Protein AF-A0A067BQF2-F1 (afdb_monomer_lite)

Organism: Saprolegnia parasitica (strain CBS 223.65) (NCBI:txid695850)

Structure (mmCIF, N/CA/C/O backbone):
data_AF-A0A067BQF2-F1
#
_entry.id   AF-A0A067BQF2-F1
#
loop_
_atom_site.group_PDB
_atom_site.id
_atom_site.type_symbol
_atom_site.label_atom_id
_atom_site.label_alt_id
_atom_site.label_comp_id
_atom_site.label_asym_id
_atom_site.label_entity_id
_atom_site.label_seq_id
_atom_site.pdbx_PDB_ins_code
_atom_site.Cartn_x
_atom_site.Cartn_y
_atom_site.Cartn_z
_atom_site.occupancy
_atom_site.B_iso_or_equiv
_atom_site.auth_seq_id
_atom_site.auth_comp_id
_atom_site.auth_asym_id
_atom_site.auth_atom_id
_atom_site.pdbx_PDB_model_num
ATOM 1 N N . MET A 1 1 ? 25.052 3.965 -26.533 1.00 82.62 1 MET A N 1
ATOM 2 C CA . MET A 1 1 ? 24.691 2.988 -27.593 1.00 82.62 1 MET A CA 1
ATOM 3 C C . MET A 1 1 ? 24.184 3.677 -28.851 1.00 82.62 1 MET A C 1
ATOM 5 O O . MET A 1 1 ? 24.678 3.344 -29.920 1.00 82.62 1 MET A O 1
ATOM 9 N N . GLU A 1 2 ? 23.243 4.622 -28.739 1.00 89.88 2 GLU A N 1
ATOM 10 C CA . GLU A 1 2 ? 22.727 5.383 -29.893 1.00 89.88 2 GLU A CA 1
ATOM 11 C C . GLU A 1 2 ? 23.715 6.410 -30.442 1.00 89.88 2 GLU A C 1
ATOM 13 O O . GLU A 1 2 ? 23.868 6.486 -31.653 1.00 89.88 2 GLU A O 1
ATOM 18 N N . CYS A 1 3 ? 24.447 7.111 -29.570 1.00 92.62 3 CYS A N 1
ATOM 19 C CA . CYS A 1 3 ? 25.548 8.002 -29.956 1.00 92.62 3 CYS A CA 1
ATOM 20 C C . CYS A 1 3 ? 26.524 7.319 -30.926 1.00 92.62 3 CYS A C 1
ATOM 22 O O . CYS A 1 3 ? 26.730 7.798 -32.028 1.00 92.62 3 CYS A O 1
ATOM 24 N N . ILE A 1 4 ? 26.978 6.110 -30.585 1.00 92.69 4 ILE A N 1
ATOM 25 C CA . ILE A 1 4 ? 27.880 5.308 -31.424 1.00 92.69 4 ILE A CA 1
ATOM 26 C C . ILE A 1 4 ? 27.271 5.021 -32.812 1.00 92.69 4 ILE A C 1
ATOM 28 O O . ILE A 1 4 ? 27.978 5.027 -33.813 1.00 92.69 4 ILE A O 1
ATOM 32 N N . TYR A 1 5 ? 25.959 4.770 -32.900 1.00 94.12 5 TYR A N 1
ATOM 33 C CA . TYR A 1 5 ? 25.279 4.556 -34.185 1.00 94.12 5 TYR A CA 1
ATOM 34 C C . TYR A 1 5 ? 25.211 5.838 -35.028 1.00 94.12 5 TYR A C 1
ATOM 36 O O . TYR A 1 5 ? 25.399 5.764 -36.241 1.00 94.12 5 TYR A O 1
ATOM 44 N N . ILE A 1 6 ? 24.958 6.987 -34.398 1.00 94.81 6 ILE A N 1
ATOM 45 C CA . ILE A 1 6 ? 24.931 8.303 -35.053 1.00 94.81 6 ILE A CA 1
ATOM 46 C C . ILE A 1 6 ? 26.331 8.645 -35.575 1.00 94.81 6 ILE A C 1
ATOM 48 O O . ILE A 1 6 ? 26.475 8.935 -36.760 1.00 94.81 6 ILE A O 1
ATOM 52 N N . ASP A 1 7 ? 27.362 8.466 -34.751 1.00 94.50 7 ASP A N 1
ATOM 53 C CA . ASP A 1 7 ? 28.757 8.706 -35.129 1.00 94.50 7 ASP A CA 1
ATOM 54 C C . ASP A 1 7 ? 29.175 7.841 -36.332 1.00 94.50 7 ASP A C 1
ATOM 56 O O . ASP A 1 7 ? 29.784 8.334 -37.281 1.00 94.50 7 ASP A O 1
ATOM 60 N N . MET A 1 8 ? 28.796 6.555 -36.352 1.00 92.50 8 MET A N 1
ATOM 61 C CA . MET A 1 8 ? 29.070 5.668 -37.494 1.00 92.50 8 MET A CA 1
ATOM 62 C C . MET A 1 8 ? 28.333 6.097 -38.774 1.00 92.50 8 MET A C 1
ATOM 64 O O . MET A 1 8 ? 28.876 5.957 -39.871 1.00 92.50 8 MET A O 1
ATOM 68 N N . GLN A 1 9 ? 27.113 6.630 -38.663 1.00 91.69 9 GLN A N 1
ATOM 69 C CA . GLN A 1 9 ? 26.380 7.173 -39.814 1.00 91.69 9 GLN A CA 1
ATOM 70 C C . GLN A 1 9 ? 27.042 8.443 -40.355 1.00 91.69 9 GLN A C 1
ATOM 72 O O . GLN A 1 9 ? 27.197 8.588 -41.567 1.00 91.69 9 GLN A O 1
ATOM 77 N N . GLU A 1 10 ? 27.488 9.337 -39.476 1.00 93.62 10 GLU A N 1
ATOM 78 C CA . GLU A 1 10 ? 28.218 10.540 -39.876 1.00 93.62 10 GLU A CA 1
ATOM 79 C C . GLU A 1 10 ? 29.555 10.210 -40.543 1.00 93.62 10 GLU A C 1
ATOM 81 O O . GLU A 1 10 ? 29.925 10.838 -41.536 1.00 93.62 10 GLU A O 1
ATOM 86 N N . GLN A 1 11 ? 30.270 9.203 -40.036 1.00 89.94 11 GLN A N 1
ATOM 87 C CA . GLN A 1 11 ? 31.503 8.713 -40.651 1.00 89.94 11 GLN A CA 1
ATOM 88 C C . GLN A 1 11 ? 31.245 8.133 -42.041 1.00 89.94 11 GLN A C 1
ATOM 90 O O . GLN A 1 11 ? 31.981 8.459 -42.969 1.00 89.94 11 GLN A O 1
ATOM 95 N N . ARG A 1 12 ? 30.174 7.345 -42.216 1.00 89.06 12 ARG A N 1
ATOM 96 C CA . ARG A 1 12 ? 29.769 6.812 -43.527 1.00 89.06 12 ARG A CA 1
ATOM 97 C C . ARG A 1 12 ? 29.536 7.926 -44.551 1.00 89.06 12 ARG A C 1
ATOM 99 O O . ARG A 1 12 ? 29.966 7.787 -45.691 1.00 89.06 12 ARG A O 1
ATOM 106 N N . LEU A 1 13 ? 28.904 9.031 -44.148 1.00 89.50 13 LEU A N 1
ATOM 107 C CA . LEU A 1 13 ? 28.649 10.186 -45.023 1.00 89.50 13 LEU A CA 1
ATOM 108 C C . LEU A 1 13 ? 29.926 10.947 -45.418 1.00 89.50 13 LEU A C 1
ATOM 110 O O . LEU A 1 13 ? 29.952 11.586 -46.465 1.00 89.50 13 LEU A O 1
ATOM 114 N N . LYS A 1 14 ? 30.980 10.877 -44.599 1.00 90.38 14 LYS A N 1
ATOM 115 C CA . LYS A 1 14 ? 32.262 11.574 -44.808 1.00 90.38 14 LYS A CA 1
ATOM 116 C C . LYS A 1 14 ? 33.330 10.699 -45.485 1.00 90.38 14 LYS A C 1
ATOM 118 O O . LYS A 1 14 ? 34.495 11.091 -45.531 1.00 90.38 14 LYS A O 1
ATOM 123 N N . MET A 1 15 ? 32.978 9.509 -45.979 1.00 87.06 15 MET A N 1
ATOM 124 C CA . MET A 1 15 ? 33.953 8.588 -46.575 1.00 87.06 15 MET A CA 1
ATOM 125 C C . MET A 1 15 ? 34.519 9.099 -47.908 1.00 87.06 15 MET A C 1
ATOM 127 O O . MET A 1 15 ? 33.800 9.600 -48.768 1.00 87.06 15 MET A O 1
ATOM 131 N N . SER A 1 16 ? 35.832 8.926 -48.080 1.00 85.88 16 SER A N 1
ATOM 132 C CA . SER A 1 16 ? 36.562 9.272 -49.306 1.00 85.88 16 SER A CA 1
ATOM 133 C C . SER A 1 16 ? 36.327 8.234 -50.417 1.00 85.88 16 SER A C 1
ATOM 135 O O . SER A 1 16 ? 36.233 7.044 -50.104 1.00 85.88 16 SER A O 1
ATOM 137 N N . PRO A 1 17 ? 36.325 8.621 -51.711 1.00 83.06 17 PRO A N 1
ATOM 138 C CA . PRO A 1 17 ? 36.155 7.697 -52.839 1.00 83.06 17 PRO A CA 1
ATOM 139 C C . PRO A 1 17 ? 37.098 6.483 -52.830 1.00 83.06 17 PRO A C 1
ATOM 141 O O . PRO A 1 17 ? 36.694 5.391 -53.216 1.00 83.06 17 PRO A O 1
ATOM 144 N N . ARG A 1 18 ? 38.329 6.638 -52.324 1.00 84.06 18 ARG A N 1
ATOM 145 C CA . ARG A 1 18 ? 39.298 5.533 -52.199 1.00 84.06 18 ARG A CA 1
ATOM 146 C C . ARG A 1 18 ? 38.886 4.490 -51.152 1.00 84.06 18 ARG A C 1
ATOM 148 O O . ARG A 1 18 ? 39.077 3.298 -51.345 1.00 84.06 18 ARG A O 1
ATOM 155 N N . ALA A 1 19 ? 38.260 4.923 -50.059 1.00 83.06 19 ALA A N 1
ATOM 156 C CA . ALA A 1 19 ? 37.727 4.001 -49.056 1.00 83.06 19 ALA A CA 1
ATOM 157 C C . ALA A 1 19 ? 36.535 3.195 -49.607 1.00 83.06 19 ALA A C 1
ATOM 159 O O . ALA A 1 19 ? 36.300 2.061 -49.195 1.00 83.06 19 ALA A O 1
ATOM 160 N N . ILE A 1 20 ? 35.798 3.767 -50.566 1.00 81.00 20 ILE A N 1
ATOM 161 C CA . ILE A 1 20 ? 34.697 3.083 -51.251 1.00 81.00 20 ILE A CA 1
ATOM 162 C C . ILE A 1 20 ? 35.242 1.966 -52.147 1.00 81.00 20 ILE A C 1
ATOM 164 O O . ILE A 1 20 ? 34.729 0.850 -52.092 1.00 81.00 20 ILE A O 1
ATOM 168 N N . THR A 1 21 ? 36.297 2.237 -52.924 1.00 78.81 21 THR A N 1
ATOM 169 C CA . THR A 1 21 ? 36.928 1.227 -53.793 1.00 78.81 21 THR A CA 1
ATOM 170 C C . THR A 1 21 ? 37.566 0.086 -53.005 1.00 78.81 21 THR A C 1
ATOM 172 O O . THR A 1 21 ? 37.509 -1.057 -53.445 1.00 78.81 21 THR A O 1
ATOM 175 N N . ASP A 1 22 ? 38.093 0.377 -51.814 1.00 84.56 22 ASP A N 1
ATOM 176 C CA . ASP A 1 22 ? 38.736 -0.609 -50.937 1.00 84.56 22 ASP A CA 1
ATOM 177 C C . ASP A 1 22 ? 37.722 -1.451 -50.124 1.00 84.56 22 ASP A C 1
ATOM 179 O O . ASP A 1 22 ? 38.112 -2.241 -49.269 1.00 84.56 22 ASP A O 1
ATOM 183 N N . GLY A 1 23 ? 36.410 -1.290 -50.351 1.00 86.81 23 GLY A N 1
ATOM 184 C CA . GLY A 1 23 ? 35.359 -2.121 -49.742 1.00 86.81 23 GLY A CA 1
ATOM 185 C C . GLY A 1 23 ? 34.946 -1.740 -48.312 1.00 86.81 23 GLY A C 1
ATOM 186 O O . GLY A 1 23 ? 34.027 -2.347 -47.756 1.00 86.81 23 GLY A O 1
ATOM 187 N N . TRP A 1 24 ? 35.534 -0.691 -47.726 1.00 86.62 24 TRP A N 1
ATOM 188 C CA . TRP A 1 24 ? 35.245 -0.242 -46.352 1.00 86.62 24 TRP A CA 1
ATOM 189 C C . TRP A 1 24 ? 33.789 0.171 -46.136 1.00 86.62 24 TRP A C 1
ATOM 191 O O . TRP A 1 24 ? 33.265 0.081 -45.024 1.00 86.62 24 TRP A O 1
ATOM 201 N N . LEU A 1 25 ? 33.118 0.612 -47.199 1.00 86.88 25 LEU A N 1
ATOM 202 C CA . LEU A 1 25 ? 31.715 1.008 -47.145 1.00 86.88 25 LEU A CA 1
ATOM 203 C C . LEU A 1 25 ? 30.815 -0.185 -46.784 1.00 86.88 25 LEU A C 1
ATOM 205 O O . LEU A 1 25 ? 29.935 -0.045 -45.935 1.00 86.88 25 LEU A O 1
ATOM 209 N N . TYR A 1 26 ? 31.092 -1.370 -47.335 1.00 88.50 26 TYR A N 1
ATOM 210 C CA . TYR A 1 26 ? 30.340 -2.590 -47.030 1.00 88.50 26 TYR A CA 1
ATOM 211 C C . TYR A 1 26 ? 30.522 -3.019 -45.567 1.00 88.50 26 TYR A C 1
ATOM 213 O O . TYR A 1 26 ? 29.555 -3.346 -44.874 1.00 88.50 26 TYR A O 1
ATOM 221 N N . GLU A 1 27 ? 31.752 -2.946 -45.052 1.00 90.12 27 GLU A N 1
ATOM 222 C CA . GLU A 1 27 ? 32.025 -3.237 -43.643 1.00 90.12 27 GLU A CA 1
ATOM 223 C C . GLU A 1 27 ? 31.356 -2.237 -42.694 1.00 90.12 27 GLU A C 1
ATOM 225 O O . GLU A 1 27 ? 30.824 -2.627 -41.649 1.00 90.12 27 GLU A O 1
ATOM 230 N N . MET A 1 28 ? 31.369 -0.947 -43.042 1.00 90.25 28 MET A N 1
ATOM 231 C CA . MET A 1 28 ? 30.703 0.089 -42.253 1.00 90.25 28 MET A CA 1
ATOM 232 C C . MET A 1 28 ? 29.192 -0.110 -42.229 1.00 90.25 28 MET A C 1
ATOM 234 O O . MET A 1 28 ? 28.582 -0.035 -41.163 1.00 90.25 28 MET A O 1
ATOM 238 N N . GLU A 1 29 ? 28.579 -0.444 -43.362 1.00 90.88 29 GLU A N 1
ATOM 239 C CA . GLU A 1 29 ? 27.152 -0.764 -43.422 1.00 90.88 29 GLU A CA 1
ATOM 240 C C . GLU A 1 29 ? 26.797 -1.998 -42.586 1.00 90.88 29 GLU A C 1
ATOM 242 O O . GLU A 1 29 ? 25.801 -1.980 -41.853 1.00 90.88 29 GLU A O 1
ATOM 247 N N . ALA A 1 30 ? 27.635 -3.038 -42.607 1.00 94.06 30 ALA A N 1
ATOM 248 C CA . ALA A 1 30 ? 27.462 -4.212 -41.757 1.00 94.06 30 ALA A CA 1
ATOM 249 C C . ALA A 1 30 ? 27.541 -3.856 -40.259 1.00 94.06 30 ALA A C 1
ATOM 251 O O . ALA A 1 30 ? 26.684 -4.280 -39.475 1.00 94.06 30 ALA A O 1
ATOM 252 N N . LYS A 1 31 ? 28.510 -3.020 -39.855 1.00 94.19 31 LYS A N 1
ATOM 253 C CA . LYS A 1 31 ? 28.672 -2.544 -38.466 1.00 94.19 31 LYS A CA 1
ATOM 254 C C . LYS A 1 31 ? 27.493 -1.682 -38.013 1.00 94.19 31 LYS A C 1
ATOM 256 O O . LYS A 1 31 ? 26.951 -1.903 -36.929 1.00 94.19 31 LYS A O 1
ATOM 261 N N . ILE A 1 32 ? 27.036 -0.763 -38.860 1.00 94.56 32 ILE A N 1
ATOM 262 C CA . ILE A 1 32 ? 25.854 0.075 -38.622 1.00 94.56 32 ILE A CA 1
ATOM 263 C C . ILE A 1 32 ? 24.605 -0.795 -38.439 1.00 94.56 32 ILE A C 1
ATOM 265 O O . ILE A 1 32 ? 23.841 -0.591 -37.490 1.00 94.56 32 ILE A O 1
ATOM 269 N N . LYS A 1 33 ? 24.399 -1.791 -39.310 1.00 95.88 33 LYS A N 1
ATOM 270 C CA . LYS A 1 33 ? 23.263 -2.721 -39.233 1.00 95.88 33 LYS A CA 1
ATOM 271 C C . LYS A 1 33 ? 23.302 -3.550 -37.948 1.00 95.88 33 LYS A C 1
ATOM 273 O O . LYS A 1 33 ? 22.282 -3.662 -37.267 1.00 95.88 33 LYS A O 1
ATOM 278 N N . ALA A 1 34 ? 24.472 -4.067 -37.575 1.00 96.06 34 ALA A N 1
ATOM 279 C CA . ALA A 1 34 ? 24.662 -4.812 -36.334 1.00 96.06 34 ALA A CA 1
ATOM 280 C C . ALA A 1 34 ? 24.411 -3.940 -35.092 1.00 96.06 34 ALA A C 1
ATOM 282 O O . ALA A 1 34 ? 23.723 -4.364 -34.162 1.00 96.06 34 ALA A O 1
ATOM 283 N N . GLN A 1 35 ? 24.910 -2.701 -35.080 1.00 95.94 35 GLN A N 1
ATOM 284 C CA . GLN A 1 35 ? 24.681 -1.774 -33.972 1.00 95.94 35 GLN A CA 1
ATOM 285 C C . GLN A 1 35 ? 23.203 -1.401 -33.845 1.00 95.94 35 GLN A C 1
ATOM 287 O O . GLN A 1 35 ? 22.668 -1.369 -32.735 1.00 95.94 35 GLN A O 1
ATOM 292 N N . ARG A 1 36 ? 22.516 -1.177 -34.970 1.00 95.94 36 ARG A N 1
ATOM 293 C CA . ARG A 1 36 ? 21.073 -0.922 -34.978 1.00 95.94 36 ARG A CA 1
ATOM 294 C C . ARG A 1 36 ? 20.294 -2.097 -34.396 1.00 95.94 36 ARG A C 1
ATOM 296 O O . ARG A 1 36 ? 19.420 -1.873 -33.566 1.00 95.94 36 ARG A O 1
ATOM 303 N N . ALA A 1 37 ? 20.646 -3.331 -34.759 1.00 96.75 37 ALA A N 1
ATOM 304 C CA . ALA A 1 37 ? 20.024 -4.527 -34.194 1.00 96.75 37 ALA A CA 1
ATOM 305 C C . ALA A 1 37 ? 20.209 -4.606 -32.668 1.00 96.75 37 ALA A C 1
ATOM 307 O O . ALA A 1 37 ? 19.244 -4.872 -31.955 1.00 96.75 37 ALA A O 1
ATOM 308 N N . LYS A 1 38 ? 21.407 -4.290 -32.151 1.00 96.75 38 LYS A N 1
ATOM 309 C CA . LYS A 1 38 ? 21.669 -4.233 -30.700 1.00 96.75 38 LYS A CA 1
ATOM 310 C C . LYS A 1 38 ? 20.825 -3.172 -29.994 1.00 96.75 38 LYS A C 1
ATOM 312 O O . LYS A 1 38 ? 20.268 -3.446 -28.936 1.00 96.75 38 LYS A O 1
ATOM 317 N N . ILE A 1 39 ? 20.708 -1.975 -30.575 1.00 96.56 39 ILE A N 1
ATOM 318 C CA . ILE A 1 39 ? 19.865 -0.900 -30.026 1.00 96.56 39 ILE A CA 1
ATOM 319 C C . ILE A 1 39 ? 18.402 -1.342 -29.998 1.00 96.56 39 ILE A C 1
ATOM 321 O O . ILE A 1 39 ? 17.738 -1.191 -28.976 1.00 96.56 39 ILE A O 1
ATOM 325 N N . THR A 1 40 ? 17.900 -1.903 -31.099 1.00 96.38 40 THR A N 1
ATOM 326 C CA . THR A 1 40 ? 16.522 -2.393 -31.176 1.00 96.38 40 THR A CA 1
ATOM 327 C C . THR A 1 40 ? 16.271 -3.494 -30.151 1.00 96.38 40 THR A C 1
ATOM 329 O O . THR A 1 40 ? 15.284 -3.408 -29.429 1.00 96.38 40 THR A O 1
ATOM 332 N N . ALA A 1 41 ? 17.170 -4.471 -30.020 1.00 96.31 41 ALA A N 1
ATOM 333 C CA . ALA A 1 41 ? 17.047 -5.532 -29.024 1.00 96.31 41 ALA A CA 1
ATOM 334 C C . ALA A 1 41 ? 16.996 -4.970 -27.595 1.00 96.31 41 ALA A C 1
ATOM 336 O O . ALA A 1 41 ? 16.082 -5.29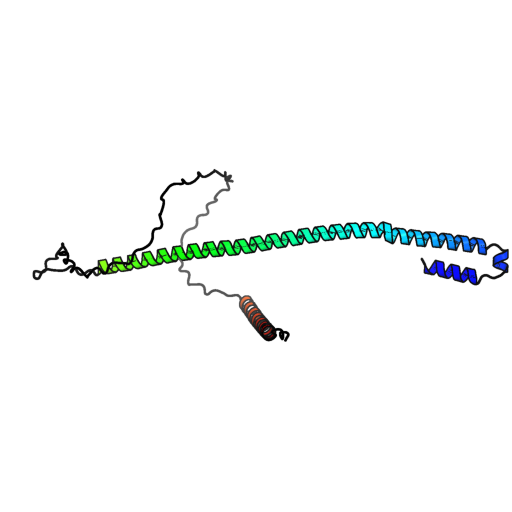8 -26.848 1.00 96.31 41 ALA A O 1
ATOM 337 N N . ALA A 1 42 ? 17.905 -4.055 -27.243 1.00 96.06 42 ALA A N 1
ATOM 338 C CA . ALA A 1 42 ? 17.924 -3.425 -25.922 1.00 96.06 42 ALA A CA 1
ATOM 339 C C . ALA A 1 42 ? 16.654 -2.604 -25.638 1.00 96.06 42 ALA A C 1
ATOM 341 O O . ALA A 1 42 ? 16.129 -2.629 -24.528 1.00 96.06 42 ALA A O 1
ATOM 342 N N . LYS A 1 43 ? 16.122 -1.893 -26.641 1.00 95.62 43 LYS A N 1
ATOM 343 C CA . LYS A 1 43 ? 14.856 -1.156 -26.507 1.00 95.62 43 LYS A CA 1
ATOM 344 C C . LYS A 1 43 ? 13.670 -2.089 -26.303 1.00 95.62 43 LYS A C 1
ATOM 346 O O . LYS A 1 43 ? 12.831 -1.823 -25.447 1.00 95.62 43 LYS A O 1
ATOM 351 N N . LEU A 1 44 ? 13.593 -3.160 -27.091 1.00 95.31 44 LEU A N 1
ATOM 352 C CA . LEU A 1 44 ? 12.532 -4.153 -26.963 1.00 95.31 44 LEU A CA 1
ATOM 353 C C . LEU A 1 44 ? 12.595 -4.841 -25.598 1.00 95.31 44 LEU A C 1
ATOM 355 O O . LEU A 1 44 ? 11.558 -4.997 -24.965 1.00 95.31 44 LEU A O 1
ATOM 359 N N . ASP A 1 45 ? 13.786 -5.169 -25.108 1.00 95.12 45 ASP A N 1
ATOM 360 C CA . ASP A 1 45 ? 13.969 -5.754 -23.779 1.00 95.12 45 ASP A CA 1
ATOM 361 C C . ASP A 1 45 ? 13.583 -4.779 -22.652 1.00 95.12 45 ASP A C 1
ATOM 363 O O . ASP A 1 45 ? 12.855 -5.136 -21.727 1.00 95.12 45 ASP A O 1
ATOM 367 N N .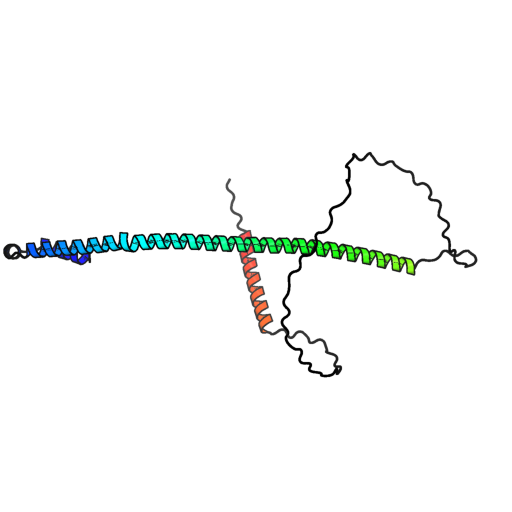 ALA A 1 46 ? 13.946 -3.500 -22.767 1.00 94.44 46 ALA A N 1
ATOM 368 C CA . ALA A 1 46 ? 13.531 -2.485 -21.801 1.00 94.44 46 ALA A CA 1
ATOM 369 C C . ALA A 1 46 ? 11.999 -2.316 -21.746 1.00 94.44 46 ALA A C 1
ATOM 371 O O . ALA A 1 46 ? 11.414 -2.255 -20.662 1.00 94.44 46 ALA A O 1
ATOM 372 N N . VAL A 1 47 ? 11.335 -2.257 -22.906 1.00 93.56 47 VAL A N 1
ATOM 373 C CA . VAL A 1 47 ? 9.883 -2.030 -22.991 1.00 93.56 47 VAL A CA 1
ATOM 374 C C . VAL A 1 47 ? 9.087 -3.288 -22.644 1.00 93.56 47 VAL A C 1
ATOM 376 O O . VAL A 1 47 ? 8.133 -3.214 -21.871 1.00 93.56 47 VAL A O 1
ATOM 379 N N . PHE A 1 48 ? 9.459 -4.439 -23.201 1.00 93.25 48 PHE A N 1
ATOM 380 C CA . PHE A 1 48 ? 8.682 -5.674 -23.090 1.00 93.25 48 PHE A CA 1
ATOM 381 C C . PHE A 1 48 ? 9.221 -6.639 -22.037 1.00 93.25 48 PHE A C 1
ATOM 383 O O . PHE A 1 48 ? 8.421 -7.266 -21.351 1.00 93.25 48 PHE A O 1
ATOM 390 N N . GLY A 1 49 ? 10.537 -6.735 -21.859 1.00 91.62 49 GLY A N 1
ATOM 391 C CA . GLY A 1 49 ? 11.137 -7.544 -20.798 1.00 91.62 49 GLY A CA 1
ATOM 392 C C . GLY A 1 49 ? 10.907 -6.894 -19.437 1.00 91.62 49 GLY A C 1
ATOM 393 O O . GLY A 1 49 ? 10.080 -7.339 -18.637 1.00 91.62 49 GLY A O 1
ATOM 394 N N . HIS A 1 50 ? 11.592 -5.780 -19.185 1.00 94.62 50 HIS A N 1
ATOM 395 C CA . HIS A 1 50 ? 11.495 -5.075 -17.907 1.00 94.62 50 HIS A CA 1
ATOM 396 C C . HIS A 1 50 ? 10.148 -4.373 -17.712 1.00 94.62 50 HIS A C 1
ATOM 398 O O . HIS A 1 50 ? 9.585 -4.431 -16.617 1.00 94.62 50 HIS A O 1
ATOM 404 N N . GLY A 1 51 ? 9.595 -3.744 -18.752 1.00 95.06 51 GLY A N 1
ATOM 405 C CA . GLY A 1 51 ? 8.339 -2.999 -18.640 1.00 95.06 51 GLY A CA 1
ATOM 406 C C . GLY A 1 51 ? 7.128 -3.869 -18.286 1.00 95.06 51 GLY A C 1
ATOM 407 O O . GLY A 1 51 ? 6.286 -3.442 -17.490 1.00 95.06 51 GLY A O 1
ATOM 408 N N . LEU A 1 52 ? 7.047 -5.104 -18.794 1.00 93.81 52 LEU A N 1
ATOM 409 C CA . LEU A 1 52 ? 5.962 -6.027 -18.440 1.00 93.81 52 LEU A CA 1
ATOM 410 C C . LEU A 1 52 ? 6.056 -6.459 -16.971 1.00 93.81 52 LEU A C 1
ATOM 412 O O . LEU A 1 52 ? 5.066 -6.385 -16.241 1.00 93.81 52 LEU A O 1
ATOM 416 N N . GLN A 1 53 ? 7.255 -6.841 -16.523 1.00 94.44 53 GLN A N 1
ATOM 417 C CA . GLN A 1 53 ? 7.514 -7.214 -15.129 1.00 94.44 53 GLN A CA 1
ATOM 418 C C . GLN A 1 53 ? 7.238 -6.047 -14.178 1.00 94.44 53 GLN A C 1
ATOM 420 O O . GLN A 1 53 ? 6.604 -6.215 -13.136 1.00 94.44 53 GLN A O 1
ATOM 425 N N . PHE A 1 54 ? 7.650 -4.838 -14.560 1.00 96.62 54 PHE A N 1
ATOM 426 C CA . PHE A 1 54 ? 7.356 -3.626 -13.808 1.00 96.62 54 PHE A CA 1
ATOM 427 C C . PHE A 1 54 ? 5.847 -3.414 -13.656 1.00 96.62 54 PHE A C 1
ATOM 429 O O . PHE A 1 54 ? 5.371 -3.233 -12.537 1.00 96.62 54 PHE A O 1
ATOM 436 N N . ARG A 1 55 ? 5.071 -3.506 -14.744 1.00 96.31 55 ARG A N 1
ATOM 437 C CA . ARG A 1 55 ? 3.605 -3.363 -14.690 1.00 96.31 55 ARG A CA 1
ATOM 438 C C . ARG A 1 55 ? 2.948 -4.422 -13.805 1.00 96.31 55 ARG A C 1
ATOM 440 O O . ARG A 1 55 ? 2.082 -4.076 -13.003 1.00 96.31 55 ARG A O 1
ATOM 447 N N . ALA A 1 56 ? 3.377 -5.679 -13.903 1.00 95.62 56 ALA A N 1
ATOM 448 C CA . ALA A 1 56 ? 2.875 -6.758 -13.052 1.00 95.62 56 ALA A CA 1
ATOM 449 C C . ALA A 1 56 ? 3.154 -6.483 -11.562 1.00 95.62 56 ALA A C 1
ATOM 451 O O . ALA A 1 56 ? 2.261 -6.596 -10.719 1.00 95.62 56 ALA A O 1
ATOM 452 N N . ASN A 1 57 ? 4.369 -6.036 -11.240 1.00 97.31 57 ASN A N 1
ATOM 453 C CA . ASN A 1 57 ? 4.750 -5.674 -9.877 1.00 97.31 57 ASN A CA 1
ATOM 454 C C . ASN A 1 57 ? 3.986 -4.448 -9.361 1.00 97.31 57 ASN A C 1
ATOM 456 O O . ASN A 1 57 ? 3.569 -4.438 -8.204 1.00 97.31 57 ASN A O 1
ATOM 460 N N . VAL A 1 58 ? 3.742 -3.442 -10.206 1.00 98.06 58 VAL A N 1
ATOM 461 C CA . VAL A 1 58 ? 2.915 -2.278 -9.855 1.00 98.06 58 VAL A CA 1
ATOM 462 C C . VAL A 1 58 ? 1.485 -2.707 -9.535 1.00 98.06 58 VAL A C 1
ATOM 464 O O . VAL A 1 58 ? 0.946 -2.280 -8.516 1.00 98.06 58 VAL A O 1
ATOM 467 N N . ALA A 1 59 ? 0.888 -3.586 -10.342 1.00 97.50 59 ALA A N 1
ATOM 468 C CA . ALA A 1 59 ? -0.450 -4.112 -10.078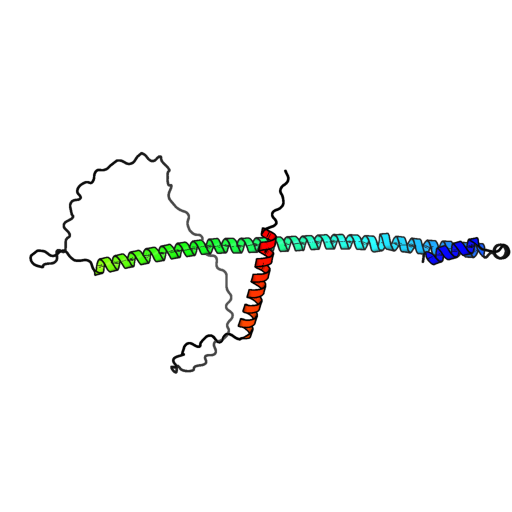 1.00 97.50 59 ALA A CA 1
ATOM 469 C C . ALA A 1 59 ? -0.501 -4.871 -8.740 1.00 97.50 59 ALA A C 1
ATOM 471 O O . ALA A 1 59 ? -1.380 -4.619 -7.916 1.00 97.50 59 ALA A O 1
ATOM 472 N N . LYS A 1 60 ? 0.491 -5.730 -8.470 1.00 98.19 60 LYS A N 1
ATOM 473 C CA . LYS A 1 60 ? 0.618 -6.440 -7.186 1.00 98.19 60 LYS A CA 1
ATOM 474 C C . LYS A 1 60 ? 0.793 -5.483 -6.0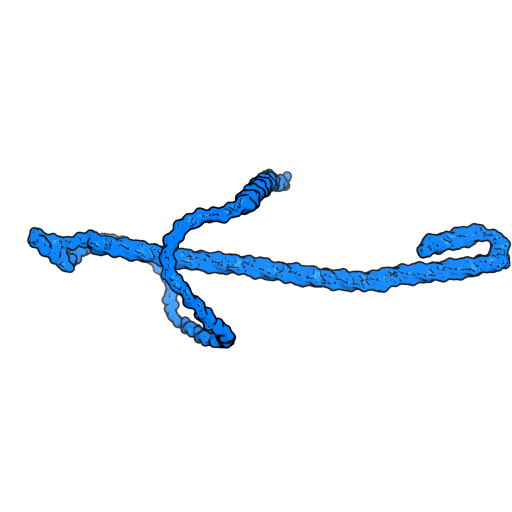03 1.00 98.19 60 LYS A C 1
ATOM 476 O O . LYS A 1 60 ? 0.227 -5.682 -4.936 1.00 98.19 60 LYS A O 1
ATOM 481 N N . LEU A 1 61 ? 1.569 -4.421 -6.172 1.00 98.38 61 LEU A N 1
ATOM 482 C CA . LEU A 1 61 ? 1.756 -3.417 -5.132 1.00 98.38 61 LEU A CA 1
ATOM 483 C C . LEU A 1 61 ? 0.463 -2.629 -4.870 1.00 98.38 61 LEU A C 1
ATOM 485 O O . LEU A 1 61 ? 0.160 -2.322 -3.719 1.00 98.38 61 LEU A O 1
ATOM 489 N N . GLN A 1 62 ? -0.326 -2.335 -5.905 1.00 98.31 62 GLN A N 1
ATOM 490 C CA . GLN A 1 62 ? -1.635 -1.699 -5.747 1.00 98.31 62 GLN A CA 1
ATOM 491 C C . GLN A 1 62 ? -2.619 -2.588 -4.982 1.00 98.31 62 GLN A C 1
ATOM 493 O O . GLN A 1 62 ? -3.315 -2.086 -4.101 1.00 98.31 62 GLN A O 1
ATOM 498 N N . THR A 1 63 ? -2.663 -3.894 -5.262 1.00 98.44 63 THR A N 1
ATOM 499 C CA . THR A 1 63 ? -3.545 -4.813 -4.524 1.00 98.44 63 THR A CA 1
ATOM 500 C C . THR A 1 63 ? -3.147 -4.917 -3.055 1.00 98.44 63 THR A C 1
ATOM 502 O O . THR A 1 63 ? -4.010 -4.811 -2.189 1.00 98.44 63 THR A O 1
ATOM 505 N N . LEU A 1 64 ? -1.849 -5.021 -2.757 1.00 98.38 64 LEU A N 1
ATOM 506 C CA . LEU A 1 64 ? -1.351 -5.040 -1.378 1.00 98.38 64 LEU A CA 1
ATOM 507 C C . LEU A 1 64 ? -1.654 -3.737 -0.627 1.00 98.38 64 LEU A C 1
ATOM 509 O O . LEU A 1 64 ? -2.026 -3.775 0.544 1.00 98.38 64 LEU A O 1
ATOM 513 N N . ARG A 1 65 ? -1.531 -2.579 -1.289 1.00 98.38 65 ARG A N 1
ATOM 514 C CA . ARG A 1 65 ? -1.904 -1.287 -0.690 1.00 98.38 65 ARG A CA 1
ATOM 515 C C . ARG A 1 65 ? -3.385 -1.245 -0.329 1.00 98.38 65 ARG A C 1
ATOM 517 O O . ARG A 1 65 ? -3.697 -0.894 0.800 1.00 98.38 65 ARG A O 1
ATOM 524 N N . ARG A 1 66 ? -4.264 -1.680 -1.236 1.00 98.31 66 ARG A N 1
ATOM 525 C CA . ARG A 1 66 ? -5.708 -1.770 -0.962 1.00 98.31 66 ARG A CA 1
ATOM 526 C C . ARG A 1 66 ? -5.997 -2.682 0.228 1.00 98.31 66 ARG A C 1
ATOM 528 O O . ARG A 1 66 ? -6.660 -2.258 1.158 1.00 98.31 66 ARG A O 1
ATOM 535 N N . GLN A 1 67 ? -5.404 -3.877 0.264 1.00 98.44 67 GLN A N 1
ATOM 536 C CA . GLN A 1 67 ? -5.580 -4.811 1.384 1.00 98.44 67 GLN A CA 1
ATOM 537 C C . GLN A 1 67 ? -5.144 -4.220 2.729 1.00 98.44 67 GLN A C 1
ATOM 539 O O . GLN A 1 67 ? -5.808 -4.429 3.745 1.00 98.44 67 GLN A O 1
ATOM 544 N N . ARG A 1 68 ? -4.026 -3.487 2.743 1.00 98.50 68 ARG A N 1
ATOM 545 C CA . ARG A 1 68 ? -3.563 -2.769 3.931 1.00 98.50 68 ARG A CA 1
ATOM 546 C C . ARG A 1 68 ? -4.571 -1.698 4.344 1.00 98.50 68 ARG A C 1
ATOM 548 O O . ARG A 1 68 ? -4.901 -1.620 5.522 1.00 98.50 68 ARG A O 1
ATOM 555 N N . ASP A 1 69 ? -5.038 -0.890 3.401 1.00 98.31 69 ASP A N 1
ATOM 556 C CA . ASP A 1 69 ? -5.958 0.214 3.682 1.00 98.31 69 ASP A CA 1
ATOM 557 C C . ASP A 1 69 ? -7.310 -0.315 4.194 1.00 98.31 69 ASP A C 1
ATOM 559 O O . ASP A 1 69 ? -7.822 0.186 5.192 1.00 98.31 69 ASP A O 1
ATOM 563 N N . ASP A 1 70 ? -7.811 -1.417 3.627 1.00 98.44 70 ASP A N 1
ATOM 564 C CA . ASP A 1 70 ? -9.007 -2.117 4.110 1.00 98.44 70 ASP A CA 1
ATOM 565 C C . ASP A 1 70 ? -8.819 -2.662 5.535 1.00 98.44 70 ASP A C 1
ATOM 567 O O . ASP A 1 70 ? -9.731 -2.622 6.360 1.00 98.44 70 ASP A O 1
ATOM 571 N N . ALA A 1 71 ? -7.633 -3.194 5.851 1.00 98.19 71 ALA A N 1
ATOM 572 C CA . ALA A 1 71 ? -7.327 -3.683 7.192 1.00 98.19 71 ALA A CA 1
ATOM 573 C C . ALA A 1 71 ? -7.247 -2.544 8.221 1.00 98.19 71 ALA A C 1
ATOM 575 O O . ALA A 1 71 ? -7.729 -2.709 9.341 1.00 98.19 71 ALA A O 1
ATOM 576 N N . ILE A 1 72 ? -6.679 -1.397 7.837 1.00 98.38 72 ILE A N 1
ATOM 577 C CA . ILE A 1 72 ? -6.652 -0.187 8.669 1.00 98.38 72 ILE A CA 1
ATOM 578 C C . ILE A 1 72 ? -8.080 0.302 8.921 1.00 98.38 72 ILE A C 1
ATOM 580 O O . ILE A 1 72 ? -8.450 0.503 10.073 1.00 98.38 72 ILE A O 1
ATOM 584 N N . ALA A 1 73 ? -8.905 0.399 7.876 1.00 98.31 73 ALA A N 1
ATOM 585 C CA . ALA A 1 73 ? -10.293 0.830 8.005 1.00 98.31 73 ALA A CA 1
ATOM 586 C C . ALA A 1 73 ? -11.093 -0.074 8.957 1.00 98.31 73 ALA A C 1
ATOM 588 O O . ALA A 1 73 ? -11.780 0.431 9.844 1.00 98.31 73 ALA A O 1
ATOM 589 N N . ARG A 1 74 ? -10.944 -1.402 8.835 1.00 98.19 74 ARG A N 1
ATOM 590 C CA . ARG A 1 74 ? -11.584 -2.367 9.747 1.00 98.19 74 ARG A CA 1
ATOM 591 C C . ARG A 1 74 ? -11.117 -2.214 11.191 1.00 98.19 74 ARG A C 1
ATOM 593 O O . ARG A 1 74 ? -11.929 -2.297 12.105 1.00 98.19 74 ARG A O 1
ATOM 600 N N . ARG A 1 75 ? -9.818 -1.999 11.417 1.00 98.31 75 ARG A N 1
ATOM 601 C CA . ARG A 1 75 ? -9.298 -1.732 12.766 1.00 98.31 75 ARG A CA 1
ATOM 602 C C . ARG A 1 75 ? -9.950 -0.477 13.348 1.00 98.31 75 ARG A C 1
ATOM 604 O O . ARG A 1 75 ? -10.444 -0.526 14.467 1.00 98.31 75 ARG A O 1
ATOM 611 N N . ASP A 1 76 ? -9.978 0.610 12.585 1.00 98.25 76 ASP A N 1
ATOM 612 C CA . ASP A 1 76 ? -10.507 1.900 13.040 1.00 98.25 76 ASP A CA 1
ATOM 613 C C . ASP A 1 76 ? -12.021 1.852 13.292 1.00 98.25 76 ASP A C 1
ATOM 615 O O . ASP A 1 76 ? -12.550 2.592 14.119 1.00 98.25 76 ASP A O 1
ATOM 619 N N . GLU A 1 77 ? -12.744 1.003 12.566 1.00 98.12 77 GLU A N 1
ATOM 620 C CA . GLU A 1 77 ? -14.156 0.710 12.820 1.00 98.12 77 GLU A CA 1
ATOM 621 C C . GLU A 1 77 ? -14.348 -0.040 14.144 1.00 98.12 77 GLU A C 1
ATOM 623 O O . GLU A 1 77 ? -15.131 0.399 14.984 1.00 98.12 77 GLU A O 1
ATOM 628 N N . ILE A 1 78 ? -13.571 -1.099 14.386 1.00 97.69 78 ILE A N 1
ATOM 629 C CA . ILE A 1 78 ? -13.627 -1.862 15.643 1.00 97.69 78 ILE A CA 1
ATOM 630 C C . ILE A 1 78 ? -13.248 -0.984 16.841 1.00 97.69 78 ILE A C 1
ATOM 632 O O . ILE A 1 78 ? -13.858 -1.088 17.904 1.00 97.69 78 ILE A O 1
ATOM 636 N N . GLU A 1 79 ? -12.251 -0.111 16.696 1.00 97.69 79 GLU A N 1
ATOM 637 C CA . GLU A 1 79 ? -11.868 0.828 17.752 1.00 97.69 79 GLU A CA 1
ATOM 638 C C . GLU A 1 79 ? -13.002 1.800 18.085 1.00 97.69 79 GLU A C 1
ATOM 640 O O . GLU A 1 79 ? -13.282 2.016 19.266 1.00 97.69 79 GLU A O 1
ATOM 645 N N . ARG A 1 80 ? -13.692 2.333 17.068 1.00 97.81 80 ARG A N 1
ATOM 646 C CA . ARG A 1 80 ? -14.872 3.187 17.263 1.00 97.81 80 ARG A CA 1
ATOM 647 C C . ARG A 1 80 ? -15.988 2.444 17.986 1.00 97.81 80 ARG A C 1
ATOM 649 O O . ARG A 1 80 ? -16.438 2.922 19.022 1.00 97.81 80 ARG A O 1
ATOM 656 N N . TRP A 1 81 ? -16.346 1.249 17.518 1.00 98.06 81 TRP A N 1
ATOM 657 C CA . TRP A 1 81 ? -17.371 0.423 18.163 1.00 98.06 81 TRP A CA 1
ATOM 658 C C . TRP A 1 81 ? -17.027 0.097 19.610 1.00 98.06 81 TRP A C 1
ATOM 660 O O . TRP A 1 81 ? -17.883 0.174 20.482 1.00 98.06 81 TRP A O 1
ATOM 670 N N . ARG A 1 82 ? -15.761 -0.213 19.900 1.00 97.69 82 ARG A N 1
ATOM 671 C CA . ARG A 1 82 ? -15.316 -0.484 21.269 1.00 97.69 82 ARG A CA 1
ATOM 672 C C . ARG A 1 82 ? -15.486 0.734 22.177 1.00 97.69 82 ARG A C 1
ATOM 674 O O . ARG A 1 82 ? -15.820 0.575 23.349 1.00 97.69 82 ARG A O 1
ATOM 681 N N . VAL A 1 83 ? -15.196 1.933 21.673 1.00 97.50 83 VAL A N 1
ATOM 682 C CA . VAL A 1 83 ? -15.376 3.172 22.442 1.00 97.50 83 VAL A CA 1
ATOM 683 C C . VAL A 1 83 ? -16.858 3.429 22.694 1.00 97.50 83 VAL A C 1
ATOM 685 O O . VAL A 1 83 ? -17.223 3.717 23.829 1.00 97.50 83 VAL A O 1
ATOM 688 N N . GLU A 1 84 ? -17.698 3.283 21.672 1.00 96.94 84 GLU A N 1
ATOM 689 C CA . GLU A 1 84 ? -19.154 3.439 21.782 1.00 96.94 84 GLU A CA 1
ATOM 690 C C . GLU A 1 84 ? -19.747 2.438 22.783 1.00 96.94 84 GLU A C 1
ATOM 692 O O . GLU A 1 84 ? -20.403 2.839 23.740 1.00 96.94 84 GLU A O 1
ATOM 697 N N . GLU A 1 85 ? -19.412 1.152 22.659 1.00 96.81 85 GLU A N 1
ATOM 698 C CA . GLU A 1 85 ? -19.882 0.108 23.576 1.00 96.81 85 GLU A CA 1
ATOM 699 C C . GLU A 1 85 ? -19.431 0.369 25.022 1.00 96.81 85 GLU A C 1
ATOM 701 O O . GLU A 1 85 ? -20.190 0.157 25.974 1.00 96.81 85 GLU A O 1
ATOM 706 N N . TYR A 1 86 ? -18.201 0.860 25.208 1.00 96.94 86 TYR A N 1
ATOM 707 C CA . TYR A 1 86 ? -17.702 1.233 26.528 1.00 96.94 86 TYR A CA 1
ATOM 708 C C . TYR A 1 86 ? -18.483 2.405 27.129 1.00 96.94 86 TYR A C 1
ATOM 710 O O . TYR A 1 86 ? -18.795 2.369 28.321 1.00 96.94 86 TYR A O 1
ATOM 718 N N . LEU A 1 87 ? -18.803 3.428 26.331 1.00 97.44 87 LEU A N 1
ATOM 719 C CA . LEU A 1 87 ? -19.609 4.562 26.781 1.00 97.44 87 LEU A CA 1
ATOM 720 C C . LEU A 1 87 ? -21.015 4.102 27.176 1.00 97.44 87 LEU A C 1
ATOM 722 O O . LEU A 1 87 ? -21.435 4.376 28.297 1.00 97.44 87 LEU A O 1
ATOM 726 N N . ASP A 1 88 ? -21.675 3.300 26.342 1.00 96.88 88 ASP A N 1
ATOM 727 C CA . ASP A 1 88 ? -23.008 2.751 26.624 1.00 96.88 88 ASP A CA 1
ATOM 728 C C . ASP A 1 88 ? -23.029 1.885 27.889 1.00 96.88 88 ASP A C 1
ATOM 730 O O . ASP A 1 88 ? -23.983 1.889 28.675 1.00 96.88 88 ASP A O 1
ATOM 734 N N . TYR A 1 89 ? -21.991 1.072 28.088 1.00 97.00 89 TYR A N 1
ATOM 735 C CA . TYR A 1 89 ? -21.828 0.296 29.314 1.00 97.00 89 TYR A CA 1
ATOM 736 C C . TYR A 1 89 ? -21.643 1.211 30.529 1.00 97.00 89 TYR A C 1
ATOM 738 O O . TYR A 1 89 ? -22.309 1.031 31.552 1.00 97.00 89 TYR A O 1
ATOM 746 N N . TRP A 1 90 ? -20.754 2.197 30.419 1.00 97.31 90 TRP A N 1
ATOM 747 C CA . TRP A 1 90 ? -20.430 3.108 31.509 1.00 97.31 90 TRP A CA 1
ATOM 748 C C . TRP A 1 90 ? -21.632 3.963 31.917 1.00 97.31 90 TRP A C 1
ATOM 750 O O . TRP A 1 90 ? -21.893 4.115 33.110 1.00 97.31 90 TRP A O 1
ATOM 760 N N . GLU A 1 91 ? -22.406 4.464 30.956 1.00 97.31 91 GLU A N 1
ATOM 761 C CA . GLU A 1 91 ? -23.637 5.209 31.218 1.00 97.31 91 GLU A CA 1
ATOM 762 C C . GLU A 1 91 ? -24.648 4.360 31.994 1.00 97.31 91 GLU A C 1
ATOM 764 O O . GLU A 1 91 ? -25.173 4.801 33.021 1.00 97.31 91 GLU A O 1
ATOM 769 N N . ARG A 1 92 ? -24.867 3.106 31.574 1.00 97.62 92 ARG A N 1
ATOM 770 C CA . ARG A 1 92 ? -25.754 2.169 32.282 1.00 97.62 92 ARG A CA 1
ATOM 771 C C . ARG A 1 92 ? -25.297 1.909 33.716 1.00 97.62 92 ARG A C 1
ATOM 773 O O . ARG A 1 92 ? -26.125 1.949 34.630 1.00 97.62 92 ARG A O 1
ATOM 780 N N . ASP A 1 93 ? -24.003 1.686 33.929 1.00 97.81 93 ASP A N 1
ATOM 781 C CA . ASP A 1 93 ? -23.444 1.465 35.266 1.00 97.81 93 ASP A CA 1
ATOM 782 C C . ASP A 1 93 ? -23.568 2.718 36.148 1.00 97.81 93 ASP A C 1
ATOM 784 O O . ASP A 1 93 ? -24.023 2.649 37.293 1.00 97.81 93 ASP A O 1
ATOM 788 N N . MET A 1 94 ? -23.272 3.901 35.603 1.00 96.75 94 MET A N 1
ATOM 789 C CA . MET A 1 94 ? -23.436 5.166 36.320 1.00 96.75 94 MET A CA 1
ATOM 790 C C . MET A 1 94 ? -24.891 5.426 36.708 1.00 96.75 94 MET A C 1
ATOM 792 O O . MET A 1 94 ? -25.152 5.829 37.847 1.00 96.75 94 MET A O 1
ATOM 796 N N . HIS A 1 95 ? -25.842 5.158 35.811 1.00 97.44 95 HIS A N 1
ATOM 797 C CA . HIS A 1 95 ? -27.269 5.248 36.112 1.00 97.44 95 HIS A CA 1
ATOM 798 C C . HIS A 1 95 ? -27.679 4.265 37.209 1.00 97.44 95 HIS A C 1
ATOM 800 O O . HIS A 1 95 ? -28.350 4.661 38.168 1.00 97.44 95 HIS A O 1
ATOM 806 N N . HIS A 1 96 ? -27.229 3.012 37.129 1.00 97.50 96 HIS A N 1
ATOM 807 C CA . HIS A 1 96 ? -27.489 2.011 38.159 1.00 97.50 96 HIS A CA 1
ATOM 808 C C . HIS A 1 96 ? -26.952 2.457 39.526 1.00 97.50 96 HIS A C 1
ATOM 810 O O . HIS A 1 96 ? -27.682 2.484 40.522 1.00 97.50 96 HIS A O 1
ATOM 816 N N . MET A 1 97 ? -25.703 2.919 39.570 1.00 97.75 97 MET A N 1
ATOM 817 C CA . MET A 1 97 ? -25.072 3.420 40.787 1.00 97.75 97 MET A CA 1
ATOM 818 C C . MET A 1 97 ? -25.758 4.677 41.331 1.00 97.75 97 MET A C 1
ATOM 820 O O . MET A 1 97 ? -25.863 4.843 42.550 1.00 97.75 97 MET A O 1
ATOM 824 N N . ALA A 1 98 ? -26.258 5.563 40.468 1.00 97.00 98 ALA A N 1
ATOM 825 C CA . ALA A 1 98 ? -27.033 6.729 40.883 1.00 97.00 98 ALA A CA 1
ATOM 826 C C . ALA A 1 98 ? -28.363 6.323 41.541 1.00 97.00 98 ALA A C 1
ATOM 828 O O . ALA A 1 98 ? -28.712 6.878 42.588 1.00 97.00 98 ALA A O 1
ATOM 829 N N . ILE A 1 99 ? -29.058 5.322 40.988 1.00 97.62 99 ILE A N 1
ATOM 830 C CA . ILE A 1 99 ? -30.289 4.757 41.561 1.00 97.62 99 ILE A CA 1
ATOM 831 C C . ILE A 1 99 ? -30.004 4.139 42.932 1.00 97.62 99 ILE A C 1
ATOM 833 O O . ILE A 1 99 ? -30.714 4.432 43.896 1.00 97.62 99 ILE A O 1
ATOM 837 N N . LEU A 1 100 ? -28.940 3.340 43.056 1.00 97.88 100 LEU A N 1
ATOM 838 C CA . LEU A 1 100 ? -28.542 2.748 44.336 1.00 97.88 100 LEU A CA 1
ATOM 839 C C . LEU A 1 100 ? -28.227 3.824 45.383 1.00 97.88 100 LEU A C 1
ATOM 841 O O . LEU A 1 100 ? -28.734 3.763 46.503 1.00 97.88 100 LEU A O 1
ATOM 845 N N . ARG A 1 101 ? -27.464 4.861 45.013 1.00 97.69 101 ARG A N 1
ATOM 846 C CA . ARG A 1 101 ? -27.180 6.003 45.901 1.00 97.69 101 ARG A CA 1
ATOM 847 C C . ARG A 1 101 ? -28.447 6.763 46.287 1.00 97.69 101 ARG A C 1
ATOM 849 O O . ARG A 1 101 ? -28.559 7.229 47.419 1.00 97.69 101 ARG A O 1
ATOM 856 N N . ALA A 1 102 ? -29.397 6.935 45.370 1.00 97.44 102 ALA A N 1
ATOM 857 C CA . ALA A 1 102 ? -30.679 7.570 45.666 1.00 97.44 102 ALA A CA 1
ATOM 858 C C . ALA A 1 102 ? -31.494 6.740 46.669 1.00 97.44 102 ALA A C 1
ATOM 860 O O . ALA A 1 102 ? -31.940 7.286 47.678 1.00 97.44 102 ALA A O 1
ATOM 861 N N . ARG A 1 103 ? -31.598 5.423 46.450 1.00 97.69 103 ARG A N 1
ATOM 862 C CA . ARG A 1 103 ? -32.276 4.492 47.361 1.00 97.69 103 ARG A CA 1
ATOM 863 C C . ARG A 1 103 ? -31.633 4.492 48.747 1.00 97.69 103 ARG A C 1
ATOM 865 O O . ARG A 1 103 ? -32.336 4.640 49.741 1.00 97.69 103 ARG A O 1
ATOM 872 N N . GLN A 1 104 ? -30.305 4.413 48.819 1.00 97.44 104 GLN A N 1
ATOM 873 C CA . GLN A 1 104 ? -29.586 4.451 50.093 1.00 97.44 104 GLN A CA 1
ATOM 874 C C . GLN A 1 104 ? -29.831 5.764 50.843 1.00 97.44 104 GLN A C 1
ATOM 876 O O . GLN A 1 104 ? -30.076 5.755 52.046 1.00 97.44 104 GLN A O 1
ATOM 881 N N . ARG A 1 105 ? -29.811 6.904 50.141 1.00 97.38 105 ARG A N 1
ATOM 882 C CA . ARG A 1 105 ? -30.130 8.205 50.748 1.00 97.38 105 ARG A CA 1
ATOM 883 C C . ARG A 1 105 ? -31.549 8.236 51.310 1.00 97.38 105 ARG A C 1
ATOM 885 O O . ARG A 1 105 ? -31.734 8.695 52.431 1.00 97.38 105 ARG A O 1
ATOM 892 N N . GLN A 1 106 ? -32.533 7.731 50.565 1.00 96.25 106 GLN A N 1
ATOM 893 C CA . GLN A 1 106 ? -33.917 7.640 51.041 1.00 96.25 106 GLN A CA 1
ATOM 894 C C . GLN A 1 106 ? -34.033 6.762 52.290 1.00 96.25 106 GLN A C 1
ATOM 896 O O . GLN A 1 106 ? -34.719 7.147 53.236 1.00 96.25 106 GLN A O 1
ATOM 901 N N . GLN A 1 107 ? -33.327 5.631 52.320 1.00 96.62 107 GLN A N 1
ATOM 902 C CA . GLN A 1 107 ? -33.290 4.742 53.478 1.00 96.62 107 GLN A CA 1
ATOM 903 C C . GLN A 1 107 ? -32.700 5.444 54.707 1.00 96.62 107 GLN A C 1
ATOM 905 O O . GLN A 1 107 ? -33.342 5.478 55.751 1.00 96.62 107 GLN A O 1
ATOM 910 N N . ASN A 1 108 ? -31.551 6.112 54.558 1.00 97.00 108 ASN A N 1
ATOM 911 C CA . ASN A 1 108 ? -30.917 6.859 55.648 1.00 97.00 108 ASN A CA 1
ATOM 912 C C . ASN A 1 108 ? -31.838 7.961 56.201 1.00 97.00 108 ASN A C 1
ATOM 914 O O . ASN A 1 108 ? -31.945 8.132 57.413 1.00 97.00 108 ASN A O 1
ATOM 918 N N . ILE A 1 109 ? -32.536 8.694 55.324 1.00 95.50 109 ILE A N 1
ATOM 919 C CA . ILE A 1 109 ? -33.520 9.707 55.737 1.00 95.50 109 ILE A CA 1
ATOM 920 C C . ILE A 1 109 ? -34.673 9.055 56.508 1.00 95.50 109 ILE A C 1
ATOM 922 O O . ILE A 1 109 ? -35.123 9.602 57.514 1.00 95.50 109 ILE A O 1
ATOM 926 N N . ALA A 1 110 ? -35.172 7.907 56.048 1.00 94.88 110 ALA A N 1
ATOM 927 C CA . ALA A 1 110 ? -36.235 7.180 56.732 1.00 94.88 110 ALA A CA 1
ATOM 928 C C . ALA A 1 110 ? -35.790 6.691 58.118 1.00 94.88 110 ALA A C 1
ATOM 930 O O . ALA A 1 110 ? -36.559 6.795 59.072 1.00 94.88 110 ALA A O 1
ATOM 931 N N . ASP A 1 111 ? -34.555 6.214 58.248 1.00 94.94 111 ASP A N 1
ATOM 932 C CA . ASP A 1 111 ? -34.008 5.738 59.517 1.00 94.94 111 ASP A CA 1
ATOM 933 C C . ASP A 1 111 ? -33.768 6.888 60.505 1.00 94.94 111 ASP A C 1
ATOM 935 O O . ASP A 1 111 ? -34.168 6.782 61.665 1.00 94.94 111 ASP A O 1
ATOM 939 N N . GLU A 1 112 ? -33.254 8.035 60.048 1.00 95.06 112 GLU A N 1
ATOM 940 C CA . GLU A 1 112 ? -33.195 9.254 60.870 1.00 95.06 112 GLU A CA 1
ATOM 941 C C . GLU A 1 112 ? -34.600 9.711 61.295 1.00 95.06 112 GLU A C 1
ATOM 943 O O . GLU A 1 112 ? -34.837 10.013 62.465 1.00 95.06 112 GLU A O 1
ATOM 948 N N . ARG A 1 113 ? -35.584 9.684 60.386 1.00 92.31 113 ARG A N 1
ATOM 949 C CA . ARG A 1 113 ? -36.981 10.004 60.728 1.00 92.31 113 ARG A CA 1
ATOM 950 C C . ARG A 1 113 ? -37.563 9.052 61.770 1.00 92.31 113 ARG A C 1
ATOM 952 O O . ARG A 1 113 ? -38.299 9.508 62.637 1.00 92.31 113 ARG A O 1
ATOM 959 N N . ARG A 1 114 ? -37.248 7.753 61.702 1.00 87.00 114 ARG A N 1
ATOM 960 C CA . ARG A 1 114 ? -37.667 6.748 62.696 1.00 87.00 114 ARG A CA 1
ATOM 961 C C . ARG A 1 114 ? -36.997 6.983 64.049 1.00 87.00 114 ARG A C 1
ATOM 963 O O . ARG A 1 114 ? -37.661 6.850 65.072 1.00 87.00 114 ARG A O 1
ATOM 970 N N . LYS A 1 115 ? -35.716 7.364 64.056 1.00 91.38 115 LYS A N 1
ATOM 971 C CA . LYS A 1 115 ? -34.939 7.663 65.268 1.00 91.38 115 LYS A CA 1
ATOM 972 C C . LYS A 1 115 ? -35.503 8.857 66.036 1.00 91.38 115 LYS A C 1
ATOM 974 O O . LYS A 1 115 ? -35.667 8.777 67.248 1.00 91.38 115 LYS A O 1
ATOM 979 N N . TRP A 1 116 ? -35.827 9.939 65.331 1.00 86.88 116 TRP A N 1
ATOM 980 C CA . TRP A 1 116 ? -36.379 11.164 65.923 1.00 86.88 116 TRP A CA 1
ATOM 981 C C . TRP A 1 116 ? -37.911 11.181 65.967 1.00 86.88 116 TRP A C 1
ATOM 983 O O . TRP A 1 116 ? -38.519 12.225 66.206 1.00 86.88 116 TRP A O 1
ATOM 993 N N . HIS A 1 117 ? -38.558 10.038 65.730 1.00 82.81 117 HIS A N 1
ATOM 994 C CA . HIS A 1 117 ? -40.008 9.958 65.738 1.00 82.81 117 HIS A CA 1
ATOM 995 C C . HIS A 1 117 ? -40.550 10.139 67.161 1.00 82.81 117 HIS A C 1
ATOM 997 O O . HIS A 1 117 ? -40.410 9.265 68.020 1.00 82.81 117 HIS A O 1
ATOM 1003 N N . VAL A 1 118 ? -41.197 11.278 67.408 1.00 77.81 118 VAL A N 1
ATOM 1004 C CA . VAL A 1 118 ? -41.859 11.556 68.684 1.00 77.81 118 VAL A CA 1
ATOM 1005 C C . VAL A 1 118 ? -43.116 10.700 68.781 1.00 77.81 118 VAL A C 1
ATOM 1007 O O . VAL A 1 118 ? -44.048 10.851 67.989 1.00 77.81 118 VAL A O 1
ATOM 1010 N N . LYS A 1 119 ? -43.156 9.803 69.769 1.00 79.56 119 LYS A N 1
ATOM 1011 C CA . LYS A 1 119 ? -44.352 9.004 70.038 1.00 79.56 119 LYS A CA 1
ATOM 1012 C C . LYS A 1 119 ? -45.416 9.895 70.692 1.00 79.56 119 LYS A C 1
ATOM 1014 O O . LYS A 1 119 ? -45.102 10.568 71.673 1.00 79.56 119 LYS A O 1
ATOM 1019 N N . PRO A 1 120 ? -46.665 9.908 70.200 1.00 74.00 120 PRO A N 1
ATOM 1020 C CA . PRO A 1 120 ? -47.724 10.677 70.836 1.00 74.00 120 PRO A CA 1
ATOM 1021 C C . PRO A 1 120 ? -48.027 10.104 72.229 1.00 74.00 120 PRO A C 1
ATOM 1023 O O . PRO A 1 120 ? -48.398 8.936 72.373 1.00 74.00 120 PRO A O 1
ATOM 1026 N N . CYS A 1 121 ? -47.876 10.931 73.262 1.00 77.19 121 CYS A N 1
ATOM 1027 C CA . CYS A 1 121 ? -48.210 10.577 74.640 1.00 77.19 121 CYS A CA 1
ATOM 1028 C C . CYS A 1 121 ? -49.600 11.106 75.019 1.00 77.19 121 CYS A C 1
ATOM 1030 O O . CYS A 1 121 ? -50.016 12.183 74.592 1.00 77.19 121 CYS A O 1
ATOM 1032 N N . THR A 1 122 ? -50.335 10.347 75.833 1.00 75.44 122 THR A N 1
ATOM 1033 C CA . THR A 1 122 ? -51.535 10.856 76.527 1.00 75.44 122 THR A CA 1
ATOM 1034 C C . THR A 1 122 ? -51.176 11.925 77.560 1.00 75.44 122 THR A C 1
ATOM 1036 O O . THR A 1 122 ? -50.033 11.980 78.005 1.00 75.44 122 THR A O 1
ATOM 1039 N N . LYS A 1 123 ? -52.162 12.717 78.013 1.00 76.88 123 LYS A N 1
ATOM 1040 C CA . LYS A 1 123 ? -52.003 13.694 79.112 1.00 76.88 123 LYS A CA 1
ATOM 1041 C C . LYS A 1 123 ? -51.430 13.077 80.405 1.00 76.88 123 LYS A C 1
ATOM 1043 O O . LYS A 1 123 ? -50.812 13.783 81.183 1.00 76.88 123 LYS A O 1
ATOM 1048 N N . GLU A 1 124 ? -51.576 11.763 80.588 1.00 75.38 124 GLU A N 1
ATOM 1049 C CA . GLU A 1 124 ? -51.020 10.984 81.707 1.00 75.38 124 GLU A CA 1
ATOM 1050 C C . GLU A 1 124 ? -49.577 10.479 81.481 1.00 75.38 124 GLU A C 1
ATOM 1052 O O . GLU A 1 124 ? -49.071 9.666 82.247 1.00 75.38 124 GLU A O 1
ATOM 1057 N N . GLY A 1 125 ? -48.909 10.881 80.395 1.00 71.81 125 GLY A N 1
ATOM 1058 C CA . GLY A 1 125 ? -47.519 10.506 80.101 1.00 71.81 125 GLY A CA 1
ATOM 1059 C C . GLY A 1 125 ? -47.318 9.107 79.499 1.00 71.81 125 GLY A C 1
ATOM 1060 O O . GLY A 1 125 ? -46.223 8.798 79.035 1.00 71.81 125 GLY A O 1
ATOM 1061 N N . LYS A 1 126 ? -48.359 8.266 79.424 1.00 77.19 126 LYS A N 1
ATOM 1062 C CA . LYS A 1 126 ? -48.286 6.951 78.759 1.00 77.19 126 LYS A CA 1
ATOM 1063 C C . LYS A 1 126 ? -48.202 7.097 77.233 1.00 77.19 126 LYS A C 1
ATOM 1065 O O . LYS A 1 126 ? -48.930 7.890 76.627 1.00 77.19 126 LYS A O 1
ATOM 1070 N N . VAL A 1 127 ? -47.324 6.308 76.614 1.00 72.56 127 VAL A N 1
ATOM 1071 C CA . VAL A 1 127 ? -47.120 6.250 75.158 1.00 72.56 127 VAL A CA 1
ATOM 1072 C C . VAL A 1 127 ? -48.328 5.583 74.495 1.00 72.56 127 VAL A C 1
ATOM 1074 O O . VAL A 1 127 ? -48.648 4.438 74.814 1.00 72.56 127 VAL A O 1
ATOM 1077 N N . ARG A 1 128 ? -48.989 6.259 73.545 1.00 66.94 128 ARG A N 1
ATOM 1078 C CA . ARG A 1 128 ? -50.048 5.628 72.741 1.00 66.94 128 ARG A CA 1
ATOM 1079 C C . ARG A 1 128 ? -49.413 4.752 71.664 1.00 66.94 128 ARG A C 1
ATOM 1081 O O . ARG A 1 128 ? -48.808 5.262 70.728 1.00 66.94 128 ARG A O 1
ATOM 1088 N N . LEU A 1 129 ? -49.553 3.434 71.804 1.00 65.56 129 LEU A N 1
ATOM 1089 C CA . LEU A 1 129 ? -49.016 2.450 70.853 1.00 65.56 129 LEU A CA 1
ATOM 1090 C C . LEU A 1 129 ? -49.838 2.344 69.559 1.00 65.56 129 LEU A C 1
ATOM 1092 O O . LEU A 1 129 ? -49.297 1.965 68.525 1.00 65.56 129 LEU A O 1
ATOM 1096 N N . HIS A 1 130 ? -51.114 2.732 69.592 1.00 60.06 130 HIS A N 1
ATOM 1097 C CA . HIS A 1 130 ? -51.980 2.763 68.418 1.00 60.06 130 HIS A CA 1
ATOM 1098 C C . HIS A 1 130 ? -52.216 4.212 67.999 1.00 60.06 130 HIS A C 1
ATOM 1100 O O . HIS A 1 130 ? -52.841 4.992 68.725 1.00 60.06 130 HIS A O 1
ATOM 1106 N N . ALA A 1 131 ? -51.698 4.583 66.828 1.00 56.28 131 ALA A N 1
ATOM 1107 C CA . ALA A 1 131 ? -52.149 5.785 66.152 1.00 56.28 131 ALA A CA 1
ATOM 1108 C C . ALA A 1 131 ? -53.642 5.600 65.863 1.00 56.28 131 ALA A C 1
ATOM 1110 O O . ALA A 1 131 ? -54.024 4.664 65.165 1.00 56.28 131 ALA A O 1
ATOM 1111 N N . ILE A 1 132 ? -54.488 6.461 66.427 1.00 55.56 132 ILE A N 1
ATOM 1112 C CA . ILE A 1 132 ? -55.875 6.572 65.976 1.00 55.56 132 ILE A CA 1
ATOM 1113 C C . ILE A 1 132 ? -55.762 6.931 64.498 1.00 55.56 132 ILE A C 1
ATOM 1115 O O . ILE A 1 132 ? -55.165 7.963 64.174 1.00 55.56 132 ILE A O 1
ATOM 1119 N N . ALA A 1 133 ? -56.235 6.049 63.616 1.00 49.62 133 ALA A N 1
ATOM 1120 C CA . ALA A 1 133 ? -56.348 6.353 62.202 1.00 49.62 133 ALA A CA 1
ATOM 1121 C C . ALA A 1 133 ? -57.105 7.678 62.115 1.00 49.62 133 ALA A C 1
ATOM 1123 O O . ALA A 1 133 ? -58.262 7.761 62.520 1.00 49.62 133 ALA A O 1
ATOM 1124 N N . ARG A 1 134 ? -56.420 8.748 61.697 1.00 51.72 134 ARG A N 1
ATOM 1125 C CA . ARG A 1 134 ? -57.115 9.977 61.338 1.00 51.72 134 ARG A CA 1
ATOM 1126 C C . ARG A 1 134 ? -58.020 9.576 60.190 1.00 51.72 134 ARG A C 1
ATOM 1128 O O . ARG A 1 134 ? -57.510 9.246 59.122 1.00 51.72 134 ARG A O 1
ATOM 1135 N N . GLU A 1 135 ? -59.320 9.536 60.454 1.00 47.81 135 GLU A N 1
ATOM 1136 C CA . GLU A 1 135 ? -60.337 9.448 59.420 1.00 47.81 135 GLU A CA 1
ATOM 1137 C C . GLU A 1 135 ? -59.972 10.487 58.367 1.00 47.81 135 GLU A C 1
ATOM 1139 O O . GLU A 1 135 ? -59.886 11.689 58.633 1.00 47.81 135 GLU A O 1
ATOM 1144 N N . SER A 1 136 ? -59.609 9.989 57.193 1.00 50.88 136 SER A N 1
ATOM 1145 C CA . SER A 1 136 ? -59.344 10.801 56.028 1.00 50.88 136 SER A CA 1
ATOM 1146 C C . SER A 1 136 ? -60.604 11.603 55.741 1.00 50.88 136 SER A C 1
ATOM 1148 O O . SER A 1 136 ? -61.609 11.040 55.309 1.00 50.88 136 SER A O 1
ATOM 1150 N N . THR A 1 137 ? -60.555 12.913 55.965 1.00 48.56 137 THR A N 1
ATOM 1151 C CA . THR A 1 137 ? -61.477 13.838 55.311 1.00 48.56 137 THR A CA 1
ATOM 1152 C C . THR A 1 137 ? -61.403 13.542 53.807 1.00 4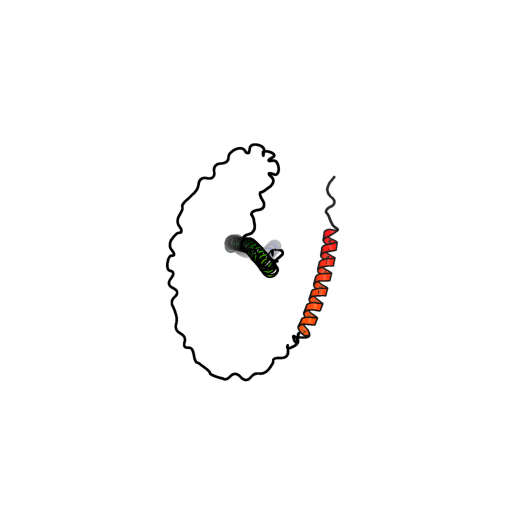8.56 137 THR A C 1
ATOM 1154 O O . THR A 1 137 ? -60.294 13.562 53.262 1.00 48.56 137 THR A O 1
ATOM 1157 N N . PRO A 1 138 ? -62.514 13.205 53.129 1.00 43.22 138 PRO A N 1
ATOM 1158 C CA . PRO A 1 138 ? -62.479 12.943 51.700 1.00 43.22 138 PRO A CA 1
ATOM 1159 C C . PRO A 1 138 ? -62.134 14.254 50.995 1.00 43.22 138 PRO A C 1
ATOM 1161 O O . PRO A 1 138 ? -62.924 15.195 50.972 1.00 43.22 138 PRO A O 1
ATOM 1164 N N . CYS A 1 139 ? -60.919 14.340 50.459 1.00 36.84 139 CYS A N 1
ATOM 1165 C CA . CYS A 1 139 ? -60.570 15.392 49.522 1.00 36.84 139 CYS A CA 1
ATOM 1166 C C . CYS A 1 139 ? -61.206 15.010 48.184 1.00 36.84 139 CYS A C 1
ATOM 1168 O O . CYS A 1 139 ? -60.963 13.914 47.676 1.00 36.84 139 CYS A O 1
ATOM 1170 N N . ASN A 1 140 ? -62.066 15.892 47.680 1.00 44.28 140 ASN A N 1
ATOM 1171 C CA . ASN A 1 140 ? -62.857 15.716 46.469 1.00 44.28 140 ASN A CA 1
ATOM 1172 C C . ASN A 1 140 ? -62.041 15.127 45.310 1.00 44.28 140 ASN A C 1
ATOM 1174 O O . ASN A 1 140 ? -61.069 15.711 44.832 1.00 44.28 140 ASN A O 1
ATOM 1178 N N . THR A 1 141 ? -62.498 13.974 44.841 1.00 41.25 141 THR A N 1
ATOM 1179 C CA . THR A 1 141 ? -62.121 13.339 43.585 1.00 41.25 141 THR A CA 1
ATOM 1180 C C . THR A 1 141 ? -62.571 14.217 42.419 1.00 41.25 141 THR A C 1
ATOM 1182 O O . THR A 1 141 ? -63.755 14.292 42.103 1.00 41.25 141 THR A O 1
ATOM 1185 N N . VAL A 1 142 ? -61.621 14.863 41.742 1.00 55.78 142 VAL A N 1
ATOM 1186 C CA . VAL A 1 142 ? -61.812 15.279 40.346 1.00 55.78 142 VAL A CA 1
ATOM 1187 C C . VAL A 1 142 ? -61.495 14.055 39.476 1.00 55.78 142 VAL A C 1
ATOM 1189 O O . VAL A 1 142 ? -60.422 13.471 39.653 1.00 55.78 142 VAL A O 1
ATOM 1192 N N . PRO A 1 143 ? -62.399 13.610 38.584 1.00 57.53 143 PRO A N 1
ATOM 1193 C CA . PRO A 1 143 ? -62.154 12.432 37.762 1.00 57.53 143 PRO A CA 1
ATOM 1194 C C . PRO A 1 143 ? -61.070 12.712 36.704 1.00 57.53 143 PRO A C 1
ATOM 1196 O O . PRO A 1 143 ? -61.060 13.794 36.112 1.00 57.53 143 PRO A O 1
ATOM 1199 N N . PRO A 1 144 ? -60.160 11.757 36.436 1.00 62.38 144 PRO A N 1
ATOM 1200 C CA . PRO A 1 144 ? -59.203 11.871 35.342 1.00 62.38 144 PRO A CA 1
ATOM 1201 C C . PRO A 1 144 ? -59.882 11.650 33.973 1.00 62.38 144 PRO A C 1
ATOM 1203 O O . PRO A 1 144 ? -60.836 10.873 33.879 1.00 62.38 144 PRO A O 1
ATOM 1206 N N . PRO A 1 145 ? -59.397 12.302 32.898 1.00 54.53 145 PRO A N 1
ATOM 1207 C CA . PRO A 1 145 ? -59.893 12.090 31.540 1.00 54.53 145 PRO A CA 1
ATOM 1208 C C . PRO A 1 145 ? -59.521 10.687 31.012 1.00 54.53 145 PRO A C 1
ATOM 1210 O O . PRO A 1 145 ? -58.518 10.112 31.443 1.00 54.53 145 PRO A O 1
ATOM 1213 N N . PRO A 1 146 ? -60.312 10.116 30.083 1.00 52.91 146 PRO A N 1
ATOM 1214 C CA . PRO A 1 146 ? -60.165 8.728 29.655 1.00 52.91 146 PRO A CA 1
ATOM 1215 C C . PRO A 1 146 ? -58.879 8.506 28.848 1.00 52.91 146 PRO A C 1
ATOM 1217 O O . PRO A 1 146 ? -58.705 9.054 27.760 1.00 52.91 146 PRO A O 1
ATOM 1220 N N . HIS A 1 147 ? -57.997 7.648 29.366 1.00 44.16 147 HIS A N 1
ATOM 1221 C CA . HIS A 1 147 ? -56.876 7.095 28.615 1.00 44.16 147 HIS A CA 1
ATOM 1222 C C . HIS A 1 147 ? -57.352 5.968 27.694 1.00 44.16 147 HIS A C 1
ATOM 1224 O O . HIS A 1 147 ? -57.968 4.994 28.129 1.00 44.16 147 HIS A O 1
ATOM 1230 N N . ALA A 1 148 ? -57.023 6.108 26.411 1.00 41.00 148 ALA A N 1
ATOM 1231 C CA . ALA A 1 148 ? -57.137 5.062 25.414 1.00 41.00 148 ALA A CA 1
ATOM 1232 C C . ALA A 1 148 ? -56.099 3.953 25.671 1.00 41.00 148 ALA A C 1
ATOM 1234 O O . ALA A 1 148 ? -54.898 4.200 25.714 1.00 41.00 148 ALA A O 1
ATOM 1235 N N . MET A 1 149 ? -56.632 2.746 25.856 1.00 48.19 149 MET A N 1
ATOM 1236 C CA . MET A 1 149 ? -56.088 1.410 25.589 1.00 48.19 149 MET A CA 1
ATOM 1237 C C . MET A 1 149 ? -54.657 1.320 25.021 1.00 48.19 149 MET A C 1
ATOM 1239 O O . MET A 1 149 ? -54.423 1.687 23.872 1.00 48.19 149 MET A O 1
ATOM 1243 N N . ALA A 1 150 ? -53.766 0.624 25.734 1.00 36.84 150 ALA A N 1
ATOM 1244 C CA . ALA A 1 150 ? -52.798 -0.269 25.094 1.00 36.84 150 ALA A CA 1
ATOM 1245 C C . ALA A 1 150 ? -52.418 -1.422 26.038 1.00 36.84 150 ALA A C 1
ATOM 1247 O O . ALA A 1 150 ? -51.854 -1.232 27.108 1.00 36.84 150 ALA A O 1
ATOM 1248 N N . SER A 1 151 ? -52.815 -2.613 25.597 1.00 42.97 151 SER A N 1
ATOM 1249 C CA . SER A 1 151 ? -52.598 -3.950 26.147 1.00 42.97 151 SER A CA 1
ATOM 1250 C C . SER A 1 151 ? -51.132 -4.248 26.505 1.00 42.97 151 SER A C 1
ATOM 1252 O O . SER A 1 151 ? -50.266 -4.180 25.635 1.00 42.97 151 SER A O 1
ATOM 1254 N N . GLU A 1 152 ? -50.866 -4.681 27.741 1.00 36.38 152 GLU A N 1
ATOM 1255 C CA . GLU A 1 152 ? -49.622 -5.371 28.099 1.00 36.38 152 GLU A CA 1
ATOM 1256 C C . GLU A 1 152 ? -49.893 -6.872 28.259 1.00 36.38 152 GLU A C 1
ATOM 1258 O O . GLU A 1 152 ? -50.658 -7.319 29.115 1.00 36.38 152 GLU A O 1
ATOM 1263 N N . ARG A 1 153 ? -49.253 -7.655 27.387 1.00 36.66 153 ARG A N 1
ATOM 1264 C CA . ARG A 1 153 ? -49.231 -9.118 27.380 1.00 36.66 153 ARG A CA 1
ATOM 1265 C C . ARG A 1 153 ? -48.028 -9.583 28.195 1.00 36.66 153 ARG A C 1
ATOM 1267 O O . ARG A 1 153 ? -46.889 -9.305 27.832 1.00 36.66 153 ARG A O 1
ATOM 1274 N N . SER A 1 154 ? -48.279 -10.298 29.284 1.00 43.66 154 SER A N 1
ATOM 1275 C CA . SER A 1 154 ? -47.237 -10.904 30.110 1.00 43.66 154 SER A CA 1
ATOM 1276 C C . SER A 1 154 ? -46.701 -12.235 29.551 1.00 43.66 154 SER A C 1
ATOM 1278 O O . SER A 1 154 ? -47.434 -13.036 28.974 1.00 43.66 154 SER A O 1
ATOM 1280 N N . THR A 1 155 ? -45.431 -12.470 29.899 1.00 37.56 155 THR A N 1
ATOM 1281 C CA . THR A 1 155 ? -44.765 -13.729 30.303 1.00 37.56 155 THR A CA 1
ATOM 1282 C C . THR A 1 155 ? -44.101 -14.687 29.302 1.00 37.56 155 THR A C 1
ATOM 1284 O O . THR A 1 155 ? -44.665 -15.095 28.295 1.00 37.56 155 THR A O 1
ATOM 1287 N N . SER A 1 156 ? -42.915 -15.098 29.783 1.00 39.84 156 SER A N 1
ATOM 1288 C CA . SER A 1 156 ? -42.135 -16.335 29.615 1.00 39.84 156 SER A CA 1
ATOM 1289 C C . SER A 1 156 ? -41.261 -16.512 28.375 1.00 39.84 156 SER A C 1
ATOM 1291 O O . SER A 1 156 ? -41.733 -16.983 27.345 1.00 39.84 156 SER A O 1
ATOM 1293 N N . VAL A 1 157 ? -39.953 -16.289 28.554 1.00 42.56 157 VAL A N 1
ATOM 1294 C CA . VAL A 1 157 ? -38.897 -17.115 27.946 1.00 42.56 157 VAL A CA 1
ATOM 1295 C C . VAL A 1 157 ? -37.771 -17.298 28.975 1.00 42.56 157 VAL A C 1
ATOM 1297 O O . VAL A 1 157 ? -37.305 -16.328 29.572 1.00 42.56 157 VAL A O 1
ATOM 1300 N N . ASP A 1 158 ? -37.399 -18.557 29.193 1.00 43.47 158 ASP A N 1
ATOM 1301 C CA . ASP A 1 158 ? -36.372 -19.064 30.108 1.00 43.47 158 ASP A CA 1
ATOM 1302 C C . ASP A 1 158 ? -34.930 -18.631 29.758 1.00 43.47 158 ASP A C 1
ATOM 1304 O O . ASP A 1 158 ? -34.637 -18.308 28.602 1.00 43.47 158 ASP A O 1
ATOM 1308 N N . PRO A 1 159 ? -33.987 -18.671 30.723 1.00 60.28 159 PRO A N 1
ATOM 1309 C CA . PRO A 1 159 ? -32.565 -18.442 30.467 1.00 60.28 159 PRO A CA 1
ATOM 1310 C C . PRO A 1 159 ? -31.863 -19.693 29.887 1.00 60.28 159 PRO A C 1
ATOM 1312 O O . PRO A 1 159 ? -32.142 -20.810 30.328 1.00 60.28 159 PRO A O 1
ATOM 1315 N N . PRO A 1 160 ? -30.904 -19.547 28.948 1.00 60.62 160 PRO A N 1
ATOM 1316 C CA . PRO A 1 160 ? -30.166 -20.685 28.402 1.00 60.62 160 PRO A CA 1
ATOM 1317 C C . PRO A 1 160 ? -29.047 -21.186 29.344 1.00 60.62 160 PRO A C 1
ATOM 1319 O O . PRO A 1 160 ? -28.472 -20.396 30.101 1.00 60.62 160 PRO A O 1
ATOM 1322 N N . PRO A 1 161 ? -28.699 -22.489 29.288 1.00 47.69 161 PRO A N 1
ATOM 1323 C CA . PRO A 1 161 ? -27.678 -23.098 30.137 1.00 47.69 161 PRO A CA 1
ATOM 1324 C C . PRO A 1 161 ? -26.247 -22.755 29.697 1.00 47.69 161 PRO A C 1
ATOM 1326 O O . PRO A 1 161 ? -25.926 -22.675 28.512 1.00 47.69 161 PRO A O 1
ATOM 1329 N N . ALA A 1 162 ? -25.379 -22.598 30.696 1.00 39.41 162 ALA A N 1
ATOM 1330 C CA . ALA A 1 162 ? -23.951 -22.362 30.551 1.00 39.41 162 ALA A CA 1
ATOM 1331 C C . ALA A 1 162 ? -23.238 -23.573 29.929 1.00 39.41 162 ALA A C 1
ATOM 1333 O O . ALA A 1 162 ? -23.343 -24.690 30.432 1.00 39.41 162 ALA A O 1
ATOM 1334 N N . THR A 1 163 ? -22.469 -23.343 28.866 1.00 48.66 163 THR A N 1
ATOM 1335 C CA . THR A 1 163 ? -21.517 -24.321 28.331 1.00 48.66 163 THR A CA 1
ATOM 1336 C C . THR A 1 163 ? -20.146 -24.140 28.968 1.00 48.66 163 THR A C 1
ATOM 1338 O O . THR A 1 163 ? -19.556 -23.058 28.916 1.00 48.66 163 THR A O 1
ATOM 1341 N N . ASP A 1 164 ? -19.643 -25.238 29.524 1.00 36.84 164 ASP A N 1
ATOM 1342 C CA . ASP A 1 164 ? -18.296 -25.426 30.044 1.00 36.84 164 ASP A CA 1
ATOM 1343 C C . ASP A 1 164 ? -17.216 -25.102 29.002 1.00 36.84 164 ASP A C 1
ATOM 1345 O O . ASP A 1 164 ? -17.142 -25.725 27.942 1.00 36.84 164 ASP A O 1
ATOM 1349 N N . ILE A 1 165 ? -16.300 -24.190 29.342 1.00 44.56 165 ILE A N 1
ATOM 1350 C CA . ILE A 1 165 ? -14.993 -24.101 28.685 1.00 44.56 165 ILE A CA 1
ATOM 1351 C C . ILE A 1 165 ? -13.902 -24.340 29.727 1.00 44.56 165 ILE A C 1
ATOM 1353 O O . ILE A 1 165 ? -13.658 -23.564 30.651 1.00 44.56 165 ILE A O 1
ATOM 1357 N N . VAL A 1 166 ? -13.249 -25.480 29.528 1.00 36.75 166 VAL A N 1
ATOM 1358 C CA . VAL A 1 166 ? -12.129 -26.053 30.268 1.00 36.75 166 VAL A CA 1
ATOM 1359 C C . VAL A 1 166 ? -10.935 -25.090 30.303 1.00 36.75 166 VAL A C 1
ATOM 1361 O O . VAL A 1 166 ? -10.205 -24.955 29.321 1.00 36.75 166 VAL A O 1
ATOM 1364 N N . LEU A 1 167 ? -10.661 -24.484 31.464 1.00 39.25 167 LEU A N 1
ATOM 1365 C CA . LEU A 1 167 ? -9.385 -23.810 31.728 1.00 39.25 167 LEU A CA 1
ATOM 1366 C C . LEU A 1 167 ? -8.409 -24.780 32.419 1.00 39.25 167 LEU A C 1
ATOM 1368 O O . LEU A 1 167 ? -8.540 -25.116 33.599 1.00 39.25 167 LEU A O 1
ATOM 1372 N N . LYS A 1 168 ? -7.404 -25.242 31.667 1.00 35.69 168 LYS A N 1
ATOM 1373 C CA . LYS A 1 168 ? -6.301 -26.082 32.158 1.00 35.69 168 LYS A CA 1
ATOM 1374 C C . LYS A 1 168 ? -5.499 -25.344 33.240 1.00 35.69 168 LYS A C 1
ATOM 1376 O O . LYS A 1 168 ? -4.814 -24.363 32.963 1.00 35.69 168 LYS A O 1
ATOM 1381 N N . LYS A 1 169 ? -5.530 -25.862 34.472 1.00 32.00 169 LYS A N 1
ATOM 1382 C CA . LYS A 1 169 ? -4.639 -25.462 35.574 1.00 32.00 169 LYS A CA 1
ATOM 1383 C C . LYS A 1 169 ? -3.224 -25.992 35.327 1.00 32.00 169 LYS A C 1
ATOM 1385 O O . LYS A 1 169 ? -3.000 -27.198 35.391 1.00 32.00 169 LYS A O 1
ATOM 1390 N N . THR A 1 170 ? -2.251 -25.103 35.149 1.00 34.31 170 THR A N 1
ATOM 1391 C CA . THR A 1 170 ? -0.828 -25.425 35.312 1.00 34.31 170 THR A CA 1
ATOM 1392 C C . THR A 1 170 ? -0.359 -25.015 36.710 1.00 34.31 170 THR A C 1
ATOM 1394 O O . THR A 1 170 ? -0.484 -23.874 37.150 1.00 34.31 170 THR A O 1
ATOM 1397 N N . LYS A 1 171 ? 0.150 -26.005 37.448 1.00 35.34 171 LYS A N 1
ATOM 1398 C CA . LYS A 1 171 ? 0.761 -25.882 38.776 1.00 35.34 171 LYS A CA 1
ATOM 1399 C C . LYS A 1 171 ? 2.081 -25.107 38.685 1.00 35.34 171 LYS A C 1
ATOM 1401 O O . LYS A 1 171 ? 2.989 -25.586 38.015 1.00 35.34 171 LYS A O 1
ATOM 1406 N N . LYS A 1 172 ? 2.252 -24.032 39.466 1.00 34.66 172 LYS A N 1
ATOM 1407 C CA . LYS A 1 172 ? 3.565 -23.635 40.019 1.00 34.66 172 LYS A CA 1
ATOM 1408 C C . LYS A 1 172 ? 3.437 -23.134 41.467 1.00 34.66 172 LYS A C 1
ATOM 1410 O O . LYS A 1 172 ? 2.945 -22.052 41.756 1.00 34.66 172 LYS A O 1
ATOM 1415 N N . THR A 1 173 ? 3.840 -24.034 42.360 1.00 33.19 173 THR A N 1
ATOM 1416 C CA . THR A 1 173 ? 4.487 -23.871 43.674 1.00 33.19 173 THR A CA 1
ATOM 1417 C C . THR A 1 173 ? 4.569 -22.471 44.303 1.00 33.19 173 THR A C 1
ATOM 1419 O O . THR A 1 173 ? 5.379 -21.635 43.908 1.00 33.19 173 THR A O 1
ATOM 1422 N N . LYS A 1 174 ? 3.839 -22.303 45.417 1.00 32.53 174 LYS A N 1
ATOM 1423 C CA . LYS A 1 174 ? 4.108 -21.321 46.480 1.00 32.53 174 LYS A CA 1
ATOM 1424 C C . LYS A 1 174 ? 5.392 -21.704 47.225 1.00 32.53 174 LYS A C 1
ATOM 1426 O O . LYS A 1 174 ? 5.436 -22.766 47.841 1.00 32.53 174 LYS A O 1
ATOM 1431 N N . LYS A 1 175 ? 6.379 -20.807 47.273 1.00 35.72 175 LYS A N 1
ATOM 1432 C CA . LYS A 1 175 ? 7.416 -20.814 48.316 1.00 35.72 175 LYS A CA 1
ATOM 1433 C C . LYS A 1 175 ? 7.061 -19.725 49.329 1.00 35.72 175 LYS A C 1
ATOM 1435 O O . LYS A 1 175 ? 7.119 -18.539 49.025 1.00 35.72 175 LYS A O 1
ATOM 1440 N N . LYS A 1 176 ? 6.617 -20.154 50.515 1.00 37.88 176 LYS A N 1
ATOM 1441 C CA . LYS A 1 176 ? 6.396 -19.301 51.690 1.00 37.88 176 LYS A CA 1
ATOM 1442 C C . LYS A 1 176 ? 7.734 -18.678 52.101 1.00 37.88 176 LYS A C 1
ATOM 1444 O O . LYS A 1 176 ? 8.689 -19.416 52.330 1.00 37.88 176 LYS A O 1
ATOM 1449 N N . LYS A 1 177 ? 7.783 -17.356 52.276 1.00 36.41 177 LYS A N 1
ATOM 1450 C CA . LYS A 1 177 ? 8.774 -16.710 53.143 1.00 36.41 177 LYS A CA 1
ATOM 1451 C C . LYS A 1 177 ? 8.027 -15.847 54.159 1.00 36.41 177 LYS A C 1
ATOM 1453 O O . LYS A 1 177 ? 7.227 -14.993 53.799 1.00 36.41 177 LYS A O 1
ATOM 1458 N N . LYS A 1 178 ? 8.239 -16.207 55.420 1.00 39.53 178 LYS A N 1
ATOM 1459 C CA . LYS A 1 178 ? 7.681 -15.674 56.664 1.00 39.53 178 LYS A CA 1
ATOM 1460 C C . LYS A 1 178 ? 8.594 -14.547 57.152 1.00 39.53 178 LYS A C 1
ATOM 1462 O O . LYS A 1 178 ? 9.765 -14.851 57.327 1.00 39.53 178 LYS A O 1
ATOM 1467 N N . VAL A 1 179 ? 8.072 -13.336 57.371 1.00 37.41 179 VAL A N 1
ATOM 1468 C CA . VAL A 1 179 ? 8.614 -12.267 58.250 1.00 37.41 179 VAL A CA 1
ATOM 1469 C C . VAL A 1 179 ? 7.425 -11.335 58.552 1.00 37.41 179 VAL A C 1
ATOM 1471 O O . VAL A 1 179 ? 6.850 -10.773 57.627 1.00 37.41 179 VAL A O 1
ATOM 1474 N N . GLU A 1 180 ? 6.764 -11.501 59.697 1.00 38.22 180 GLU A N 1
ATOM 1475 C CA . GLU A 1 180 ? 6.877 -10.648 60.897 1.00 38.22 180 GLU A CA 1
ATOM 1476 C C . GLU A 1 180 ? 6.463 -9.182 60.692 1.00 38.22 180 GLU A C 1
ATOM 1478 O O . GLU A 1 180 ? 7.119 -8.385 60.029 1.00 38.22 180 GLU A O 1
ATOM 1483 N N . THR A 1 181 ? 5.330 -8.855 61.310 1.00 42.62 181 THR A N 1
ATOM 1484 C CA . THR A 1 181 ? 4.816 -7.516 61.579 1.00 42.62 181 THR A CA 1
ATOM 1485 C C . THR A 1 181 ? 5.697 -6.796 62.594 1.00 42.62 181 THR A C 1
ATOM 1487 O O . THR A 1 181 ? 5.770 -7.212 63.748 1.00 42.62 181 THR A O 1
ATOM 1490 N N . SER A 1 182 ? 6.260 -5.657 62.200 1.00 36.81 182 SER A N 1
ATOM 1491 C CA . SER A 1 182 ? 6.634 -4.584 63.119 1.00 36.81 182 SER A CA 1
ATOM 1492 C C . SER A 1 182 ? 5.983 -3.287 62.646 1.00 36.81 182 SER A C 1
ATOM 1494 O O . SER A 1 182 ? 6.009 -2.926 61.467 1.00 36.81 182 SER A O 1
ATOM 1496 N N . GLY A 1 183 ? 5.280 -2.637 63.571 1.00 47.97 183 GLY A N 1
ATOM 1497 C CA . GLY A 1 183 ? 4.577 -1.394 63.321 1.00 47.97 183 GLY A CA 1
ATOM 1498 C C . GLY A 1 183 ? 5.558 -0.268 63.031 1.00 47.97 183 GLY A C 1
ATOM 1499 O O . GLY A 1 183 ? 6.483 -0.027 63.797 1.00 47.97 183 GLY A O 1
ATOM 1500 N N . GLN A 1 184 ? 5.311 0.455 61.946 1.00 41.34 184 GLN A N 1
ATOM 1501 C CA . GLN A 1 184 ? 5.851 1.789 61.739 1.00 41.34 184 GLN A CA 1
ATOM 1502 C C . GLN A 1 184 ? 4.814 2.591 60.959 1.00 41.34 184 GLN A C 1
ATOM 1504 O O . GLN A 1 184 ? 4.507 2.300 59.801 1.00 41.34 184 GLN A O 1
ATOM 1509 N N . GLN A 1 185 ? 4.250 3.589 61.639 1.00 49.09 185 GLN A N 1
ATOM 1510 C CA . GLN A 1 185 ? 3.450 4.652 61.049 1.00 49.09 185 GLN A CA 1
ATOM 1511 C C . GLN A 1 185 ? 4.199 5.223 59.840 1.00 49.09 185 GLN A C 1
ATOM 1513 O O . GLN A 1 185 ? 5.222 5.894 59.983 1.00 49.09 185 GLN A O 1
ATOM 1518 N N . ARG A 1 186 ? 3.697 4.967 58.630 1.00 40.72 186 ARG A N 1
ATOM 1519 C CA . ARG A 1 186 ? 4.169 5.669 57.440 1.00 40.72 186 ARG A CA 1
ATOM 1520 C C . ARG A 1 186 ? 3.502 7.034 57.420 1.00 40.72 186 ARG A C 1
ATOM 1522 O O . ARG A 1 186 ? 2.339 7.155 57.049 1.00 40.72 186 ARG A O 1
ATOM 1529 N N . ARG A 1 187 ? 4.266 8.051 57.819 1.00 50.09 187 ARG A N 1
ATOM 1530 C CA . ARG A 1 187 ? 4.026 9.436 57.406 1.00 50.09 187 ARG A CA 1
ATOM 1531 C C . ARG A 1 187 ? 3.779 9.434 55.895 1.00 50.09 187 ARG A C 1
ATOM 1533 O O . ARG A 1 187 ? 4.498 8.750 55.161 1.00 50.09 187 ARG A O 1
ATOM 1540 N N . THR A 1 188 ? 2.738 10.135 55.459 1.00 52.31 188 THR A N 1
ATOM 1541 C CA . THR A 1 188 ? 2.440 10.369 54.045 1.00 52.31 188 THR A CA 1
ATOM 1542 C C . THR A 1 188 ? 3.709 10.882 53.384 1.00 52.31 188 THR A C 1
ATOM 1544 O O . THR A 1 188 ? 4.208 11.948 53.731 1.00 52.31 188 THR A O 1
ATOM 1547 N N . ARG A 1 189 ? 4.301 10.071 52.506 1.00 54.12 189 ARG A N 1
ATOM 1548 C CA . ARG A 1 189 ? 5.407 10.532 51.677 1.00 54.12 189 ARG A CA 1
ATOM 1549 C C . ARG A 1 189 ? 4.806 11.549 50.726 1.00 54.12 189 ARG A C 1
ATOM 1551 O O . ARG A 1 189 ? 3.989 11.165 49.891 1.00 54.12 189 ARG A O 1
ATOM 1558 N N . ASP A 1 190 ? 5.190 12.808 50.880 1.00 59.28 190 ASP A N 1
ATOM 1559 C CA . ASP A 1 190 ? 4.972 13.809 49.847 1.00 59.28 190 ASP A CA 1
ATOM 1560 C C . ASP A 1 190 ? 5.463 13.216 48.526 1.00 59.28 190 ASP A C 1
ATOM 1562 O O . ASP A 1 190 ? 6.549 12.627 48.457 1.00 59.28 190 ASP A O 1
ATOM 1566 N N . ALA A 1 191 ? 4.603 13.253 47.509 1.00 66.38 191 ALA A N 1
ATOM 1567 C CA . ALA A 1 191 ? 4.906 12.678 46.213 1.00 66.38 191 ALA A CA 1
ATOM 1568 C C . ALA A 1 191 ? 6.170 13.357 45.674 1.00 66.38 191 ALA A C 1
ATOM 1570 O O . ALA A 1 191 ? 6.151 14.531 45.313 1.00 66.38 191 ALA A O 1
ATOM 1571 N N . HIS A 1 192 ? 7.286 12.626 45.655 1.00 70.06 192 HIS A N 1
ATOM 1572 C CA . HIS A 1 192 ? 8.517 13.105 45.051 1.00 70.06 192 HIS A CA 1
ATOM 1573 C C . HIS A 1 192 ? 8.318 13.109 43.537 1.00 70.06 192 HIS A C 1
ATOM 1575 O O . HIS A 1 192 ? 8.475 12.086 42.873 1.00 70.06 192 HIS A O 1
ATOM 1581 N N . VAL A 1 193 ? 7.886 14.254 43.014 1.00 74.81 193 VAL A N 1
ATOM 1582 C CA . VAL A 1 193 ? 7.770 14.492 41.580 1.00 74.81 193 VAL A CA 1
ATOM 1583 C C . VAL A 1 193 ? 9.175 14.791 41.050 1.00 74.81 193 VAL A C 1
ATOM 1585 O O . VAL A 1 193 ? 9.787 15.766 41.496 1.00 74.81 193 VAL A O 1
ATOM 1588 N N . PRO A 1 194 ? 9.722 13.972 40.135 1.00 82.62 194 PRO A N 1
ATOM 1589 C CA . PRO A 1 194 ? 11.015 14.246 39.523 1.00 82.62 194 PRO A CA 1
ATOM 1590 C C . PRO A 1 194 ? 10.970 15.581 38.778 1.00 82.62 194 PRO A C 1
ATOM 1592 O O . PRO A 1 194 ? 10.018 15.849 38.046 1.00 82.62 194 PRO A O 1
ATOM 1595 N N . TRP A 1 195 ? 12.009 16.401 38.927 1.00 79.31 195 TRP A N 1
ATOM 1596 C CA . TRP A 1 195 ? 12.097 17.717 38.280 1.00 79.31 195 TRP A CA 1
ATOM 1597 C C . TRP A 1 195 ? 11.978 17.634 36.752 1.00 79.31 195 TRP A C 1
ATOM 1599 O O . TRP A 1 195 ? 11.356 18.490 36.134 1.00 79.31 195 TRP A O 1
ATOM 1609 N N . SER A 1 196 ? 12.443 16.536 36.153 1.00 80.75 196 SER A N 1
ATOM 1610 C CA . SER A 1 196 ? 12.272 16.263 34.723 1.00 80.75 196 SER A CA 1
ATOM 1611 C C . SER A 1 196 ? 10.807 16.189 34.279 1.00 80.75 196 SER A C 1
ATOM 1613 O O . SER A 1 196 ? 10.499 16.545 33.144 1.00 80.75 196 SER A O 1
ATOM 1615 N N . LEU A 1 197 ? 9.889 15.761 35.154 1.00 83.62 197 LEU A N 1
ATOM 1616 C CA . LEU A 1 197 ? 8.459 15.721 34.849 1.00 83.62 197 LEU A CA 1
ATOM 1617 C C . LEU A 1 197 ? 7.851 17.129 34.853 1.00 83.62 197 LEU A C 1
ATOM 1619 O O . LEU A 1 197 ? 6.967 17.420 34.054 1.00 83.62 197 LEU A O 1
ATOM 1623 N N . LEU A 1 198 ? 8.336 18.019 35.724 1.00 80.00 198 LEU A N 1
ATOM 1624 C CA . LEU A 1 198 ? 7.908 19.420 35.747 1.00 80.00 198 LEU A CA 1
ATOM 1625 C C . LEU A 1 198 ? 8.347 20.148 34.471 1.00 80.00 198 LEU A C 1
ATOM 1627 O O . LEU A 1 198 ? 7.535 20.856 33.876 1.00 80.00 198 LEU A O 1
ATOM 1631 N N . ASP A 1 199 ? 9.574 19.901 34.009 1.00 85.25 199 ASP A N 1
ATOM 1632 C CA . ASP A 1 199 ? 10.091 20.463 32.756 1.00 85.25 199 ASP A CA 1
ATOM 1633 C C . ASP A 1 199 ? 9.332 19.931 31.531 1.00 85.25 199 ASP A C 1
ATOM 1635 O O . ASP A 1 199 ? 8.972 20.700 30.635 1.00 85.25 199 ASP A O 1
ATOM 1639 N N . GLN A 1 200 ? 9.002 18.633 31.510 1.00 83.88 200 GLN A N 1
ATOM 1640 C CA . GLN A 1 200 ? 8.166 18.037 30.461 1.00 83.88 200 GLN A CA 1
ATOM 1641 C C . GLN A 1 200 ? 6.758 18.642 30.438 1.00 83.88 200 GLN A C 1
ATOM 1643 O O . GLN A 1 200 ? 6.274 19.027 29.376 1.00 83.88 200 GLN A O 1
ATOM 1648 N N . LEU A 1 201 ? 6.118 18.805 31.599 1.00 86.38 201 LEU A N 1
ATOM 1649 C CA . LEU A 1 201 ? 4.792 19.423 31.689 1.00 86.38 201 LEU A CA 1
ATOM 1650 C C . LEU A 1 201 ? 4.814 20.909 31.304 1.00 86.38 201 LEU A C 1
ATOM 1652 O O . LEU A 1 201 ? 3.843 21.412 30.734 1.00 86.38 201 LEU A O 1
ATOM 1656 N N . ALA A 1 202 ? 5.902 21.625 31.593 1.00 79.19 202 ALA A N 1
ATOM 1657 C CA . ALA A 1 202 ? 6.083 23.003 31.146 1.00 79.19 202 ALA A CA 1
ATOM 1658 C C . ALA A 1 202 ? 6.218 23.083 29.615 1.00 79.19 202 ALA A C 1
ATOM 1660 O O . ALA A 1 202 ? 5.553 23.913 28.991 1.00 79.19 202 ALA A O 1
ATOM 1661 N N . ALA A 1 203 ? 6.998 22.186 29.005 1.00 81.75 203 ALA A N 1
ATOM 1662 C CA . ALA A 1 203 ? 7.140 22.088 27.552 1.00 81.75 203 ALA A CA 1
ATOM 1663 C C . ALA A 1 203 ? 5.832 21.669 26.851 1.00 81.75 203 ALA A C 1
ATOM 1665 O O . ALA A 1 203 ? 5.494 22.185 25.785 1.00 81.75 203 ALA A O 1
ATOM 1666 N N . GLU A 1 204 ? 5.045 20.776 27.452 1.00 84.12 204 GLU A N 1
ATOM 1667 C CA . GLU A 1 204 ? 3.733 20.403 26.912 1.00 84.12 204 GLU A CA 1
ATOM 1668 C C . GLU A 1 204 ? 2.712 21.538 27.030 1.00 84.12 204 GLU A C 1
ATOM 1670 O O . GLU A 1 204 ? 1.930 21.761 26.105 1.00 84.12 204 GLU A O 1
ATOM 1675 N N . LYS A 1 205 ? 2.738 22.319 28.119 1.00 88.88 205 LYS A N 1
ATOM 1676 C CA . LYS A 1 205 ? 1.878 23.504 28.259 1.00 88.88 205 LYS A CA 1
ATOM 1677 C C . LYS A 1 205 ? 2.171 24.556 27.194 1.00 88.88 205 LYS A C 1
ATOM 1679 O O . LYS A 1 205 ? 1.225 25.113 26.637 1.00 88.88 205 LYS A O 1
ATOM 1684 N N . THR A 1 206 ? 3.441 24.833 26.898 1.00 81.81 206 THR A N 1
ATOM 1685 C CA . THR A 1 206 ? 3.801 25.798 25.846 1.00 81.81 206 THR A CA 1
ATOM 1686 C C . THR A 1 206 ? 3.392 25.284 24.469 1.00 81.81 206 THR A C 1
ATOM 1688 O O . THR A 1 206 ? 2.802 26.039 23.699 1.00 81.81 206 THR A O 1
ATOM 1691 N N . LYS A 1 207 ? 3.582 23.988 24.194 1.00 87.06 207 LYS A N 1
ATOM 1692 C CA . LYS A 1 207 ? 3.117 23.340 22.959 1.00 87.06 207 LYS A CA 1
ATOM 1693 C C . LYS A 1 207 ? 1.593 23.400 22.793 1.00 87.06 207 LYS A C 1
ATOM 1695 O O . LYS A 1 207 ? 1.096 23.752 21.728 1.00 87.06 207 LYS A O 1
ATOM 1700 N N . LEU A 1 208 ? 0.831 23.134 23.852 1.00 84.88 208 LEU A N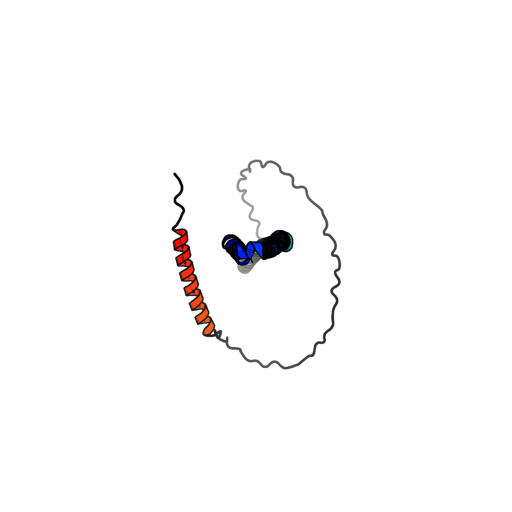 1
ATOM 1701 C CA . LEU A 1 208 ? -0.630 23.247 23.812 1.00 84.88 208 LEU A CA 1
ATOM 1702 C C . LEU A 1 208 ? -1.095 24.694 23.614 1.00 84.88 208 LEU A C 1
ATOM 1704 O O . LEU A 1 208 ? -2.095 24.933 22.938 1.00 84.88 208 LEU A O 1
ATOM 1708 N N . GLN A 1 209 ? -0.387 25.678 24.176 1.00 82.56 209 GLN A N 1
ATOM 1709 C CA . GLN A 1 209 ? -0.707 27.086 23.938 1.00 82.56 209 GLN A CA 1
ATOM 1710 C C . GLN A 1 209 ? -0.434 27.508 22.490 1.00 82.56 209 GLN A C 1
ATOM 1712 O O . GLN A 1 209 ? -1.266 28.209 21.908 1.00 82.56 209 GLN A O 1
ATOM 1717 N N . THR A 1 210 ? 0.670 27.061 21.885 1.00 80.00 210 THR A N 1
ATOM 1718 C CA . THR A 1 210 ? 0.978 27.368 20.479 1.00 80.00 210 THR A CA 1
ATOM 1719 C C . THR A 1 210 ? 0.005 26.679 19.524 1.00 80.00 210 THR A C 1
ATOM 1721 O O . THR A 1 210 ? -0.509 27.325 18.609 1.00 80.00 210 THR A O 1
ATOM 1724 N N . GLU A 1 211 ? -0.353 25.419 19.775 1.00 80.50 211 GLU A N 1
ATOM 1725 C CA . GLU A 1 211 ? -1.380 24.704 19.006 1.00 80.50 211 GLU A CA 1
ATOM 1726 C C . GLU A 1 211 ? -2.761 25.361 19.141 1.00 80.50 211 GLU A C 1
ATOM 1728 O O . GLU A 1 211 ? -3.470 25.533 18.148 1.00 80.50 211 GLU A O 1
ATOM 1733 N N . LYS A 1 212 ? -3.138 25.815 20.343 1.00 87.00 212 LYS A N 1
ATOM 1734 C CA . LYS A 1 212 ? -4.398 26.541 20.561 1.00 87.00 212 LYS A CA 1
ATOM 1735 C C . LYS A 1 212 ? -4.422 27.883 19.826 1.00 87.00 212 LYS A C 1
ATOM 1737 O O . LYS A 1 212 ? -5.464 28.252 19.278 1.00 87.00 212 LYS A O 1
ATOM 1742 N N . ALA A 1 213 ? -3.297 28.597 19.782 1.00 78.31 213 ALA A N 1
ATOM 1743 C CA . ALA A 1 213 ? -3.167 29.836 19.019 1.00 78.31 213 ALA A CA 1
ATOM 1744 C C . ALA A 1 213 ? -3.306 29.583 17.508 1.00 78.31 213 ALA A C 1
ATOM 1746 O O . ALA A 1 213 ? -4.076 30.274 16.841 1.00 78.31 213 ALA A O 1
ATOM 1747 N N . LEU A 1 214 ? -2.653 28.545 16.977 1.00 75.62 214 LEU A N 1
ATOM 1748 C CA . LEU A 1 214 ? -2.778 28.148 15.569 1.00 75.62 214 LEU A CA 1
ATOM 1749 C C . LEU A 1 214 ? -4.205 27.699 15.224 1.00 75.62 214 LEU A C 1
ATOM 1751 O O . LEU A 1 214 ? -4.777 28.153 14.233 1.00 75.62 214 LEU A O 1
ATOM 1755 N N . GLY A 1 215 ? -4.831 26.886 16.075 1.00 71.69 215 GLY A N 1
ATOM 1756 C CA . GLY A 1 215 ? -6.223 26.468 15.909 1.00 71.69 215 GLY A CA 1
ATOM 1757 C C . GLY A 1 215 ? -7.206 27.646 15.922 1.00 71.69 215 GLY A C 1
ATOM 1758 O O . GLY A 1 215 ? -8.180 27.646 15.167 1.00 71.69 215 GLY A O 1
ATOM 1759 N N . ALA A 1 216 ? -6.948 28.685 16.723 1.00 70.44 216 ALA A N 1
ATOM 1760 C CA . ALA A 1 216 ? -7.749 29.910 16.718 1.00 70.44 216 ALA A CA 1
ATOM 1761 C C . ALA A 1 216 ? -7.597 30.712 15.412 1.00 70.44 216 ALA A C 1
ATOM 1763 O O . ALA A 1 216 ? -8.582 31.270 14.924 1.00 70.44 216 ALA A O 1
ATOM 1764 N N . VAL A 1 217 ? -6.401 30.735 14.813 1.00 68.06 217 VAL A N 1
ATOM 1765 C CA . VAL A 1 217 ? -6.156 31.371 13.505 1.00 68.06 217 VAL A CA 1
ATOM 1766 C C . VAL A 1 217 ? -6.899 30.634 12.388 1.00 68.06 217 VAL A C 1
ATOM 1768 O O . VAL A 1 217 ? -7.538 31.274 11.554 1.00 68.06 217 VAL A O 1
ATOM 1771 N N . PHE A 1 218 ? -6.897 29.299 12.406 1.00 60.47 218 PHE A N 1
ATOM 1772 C CA . PHE A 1 218 ? -7.629 28.494 11.422 1.00 60.47 218 PHE A CA 1
ATOM 1773 C C . PHE A 1 218 ? -9.151 28.628 11.553 1.00 60.47 218 PHE A C 1
ATOM 1775 O O . PHE A 1 218 ? -9.841 28.730 10.543 1.00 60.47 218 PHE A O 1
ATOM 1782 N N . LYS A 1 219 ? -9.692 28.740 12.774 1.00 64.75 219 LYS A N 1
ATOM 1783 C CA . LYS A 1 219 ? -11.135 28.969 12.988 1.00 64.75 219 LYS A CA 1
ATOM 1784 C C . LYS A 1 219 ? -11.620 30.355 12.542 1.00 64.75 219 LYS A C 1
ATOM 1786 O O . LYS A 1 219 ? -12.810 30.514 12.281 1.00 64.75 219 LYS A O 1
ATOM 1791 N N . ARG A 1 220 ? -10.731 31.353 12.436 1.00 60.12 220 ARG A N 1
ATOM 1792 C CA . ARG A 1 220 ? -11.069 32.695 11.918 1.00 60.12 220 ARG A CA 1
ATOM 1793 C C . ARG A 1 220 ? -11.147 32.762 10.391 1.00 60.12 220 ARG A C 1
ATOM 1795 O O . ARG A 1 220 ? -11.704 33.723 9.872 1.00 60.12 220 ARG A O 1
ATOM 1802 N N . ARG A 1 221 ? -10.649 31.755 9.670 1.00 58.56 221 ARG A N 1
ATOM 1803 C CA . ARG A 1 221 ? -10.812 31.635 8.215 1.00 58.56 221 ARG A CA 1
ATOM 1804 C C . ARG A 1 221 ? -11.987 30.706 7.906 1.00 58.56 221 ARG A C 1
ATOM 1806 O O . ARG A 1 221 ? -11.791 29.555 7.530 1.00 58.56 221 ARG A O 1
ATOM 1813 N N . LYS A 1 222 ? -13.220 31.195 8.082 1.00 57.31 222 LYS A N 1
ATOM 1814 C CA . LYS A 1 222 ? -14.356 30.597 7.363 1.00 57.31 222 LYS A CA 1
ATOM 1815 C C . LYS A 1 222 ? -14.184 30.896 5.865 1.00 57.31 222 LYS A C 1
ATOM 1817 O O . LYS A 1 222 ? -13.734 31.998 5.543 1.00 57.31 222 LYS A O 1
ATOM 1822 N N . PRO A 1 223 ? -14.510 29.954 4.966 1.00 54.25 223 PRO A N 1
ATOM 1823 C CA . PRO A 1 223 ? -14.526 30.227 3.537 1.00 54.25 223 PRO A CA 1
ATOM 1824 C C . PRO A 1 223 ? -15.548 31.332 3.262 1.00 54.25 223 PRO A C 1
ATOM 1826 O O . PRO A 1 223 ? -16.669 31.290 3.772 1.00 54.25 223 PRO A O 1
ATOM 1829 N N . ILE A 1 224 ? -15.119 32.341 2.505 1.00 53.72 224 ILE A N 1
ATOM 1830 C CA . ILE A 1 224 ? -16.003 33.312 1.863 1.00 53.72 224 ILE A CA 1
ATOM 1831 C C . ILE A 1 224 ? -16.930 32.476 0.983 1.00 53.72 224 ILE A C 1
ATOM 1833 O O . ILE A 1 224 ? -16.467 31.826 0.051 1.00 53.72 224 ILE A O 1
ATOM 1837 N N . GLY A 1 225 ? -18.193 32.385 1.394 1.00 53.50 225 GLY A N 1
ATOM 1838 C CA . GLY A 1 225 ? -19.230 31.707 0.637 1.00 53.50 225 GLY A CA 1
ATOM 1839 C C . GLY A 1 225 ? -19.516 32.476 -0.643 1.00 53.50 225 GLY A C 1
ATOM 1840 O O . GLY A 1 225 ? -19.588 33.706 -0.621 1.00 53.50 225 GLY A O 1
ATOM 1841 N N . ASP A 1 226 ? -19.656 31.714 -1.720 1.00 50.94 226 ASP A N 1
ATOM 1842 C CA . ASP A 1 226 ? -20.179 32.141 -3.007 1.00 50.94 226 ASP A CA 1
ATOM 1843 C C . ASP A 1 226 ? -21.548 32.821 -2.835 1.00 50.94 226 ASP A C 1
ATOM 1845 O O . ASP A 1 226 ? -22.459 32.255 -2.225 1.00 50.94 226 ASP A O 1
ATOM 1849 N N . ASN A 1 227 ? -21.665 34.030 -3.383 1.00 46.19 227 ASN A N 1
ATOM 1850 C CA . ASN A 1 227 ? -22.900 34.670 -3.837 1.00 46.19 227 ASN A CA 1
ATOM 1851 C C . ASN A 1 227 ? -22.583 35.372 -5.156 1.00 46.19 227 ASN A C 1
ATOM 1853 O O . ASN A 1 227 ? -21.583 36.128 -5.172 1.00 46.19 227 ASN A O 1
#

Sequence (227 aa):
MECIYIDMQEQRLKMSPRAITDGWLYEMEAKIKAQRAKITAAKLDAVFGHGLQFRANVAKLQTLRRQRDDAIARRDEIERWRVEEYLDYWERDMHHMAILRARQRQQNIADERRKWHVKPCTKEGKVRLHAIARESTPCNTVPPPPHAMASERSTSVDPPPATDIVLKKTKKTKKKKKVETSGQQRRTRDAHVPWSLLDQLAAEKTKLQTEKALGAVFKRRKPIGDN

pLDDT: mean 76.46, std 22.24, range [32.0, 98.5]

Foldseek 3Di:
DVVVLVVLVVVLVVDDPVCVVVVVNVVSVVVSVVVVVVVVVVVCCVCPVVVVVVVVVVVVVVVVVVVVVVVVVVVVVVVVVVVVVVVVVVVVVVVVVVVVVVVVVVVVVVVVCVVPPDFDADPVRHGDPDDPPPPDPDDDDDDDDDDDDDDDDDDDDDDDDDDDDDDDDDDDDDDDDDDDDDDDDDDPPDPPDPVVVVVVVVVVVVVVVVVVVVVVVVVVDDDPDDD

Radius of gyration: 47.47 Å; chains: 1; bounding box: 102×61×136 Å

Secondary structure (DSSP, 8-state):
-HHHHHHHHHHHHT--HHHHHTTHHHHHHHHHHHHHHHHHHHHHIIIIIIHHHHHHHHHHHHHHHHHHHHHHHHHHHHHHHHHHHHHHHHHHHHHHHHHHHHHHHHHHHHHHHHHT-PPPBPTTS-B-SS-----------PPPPPPP---------PPPPPPP------------------------------HHHHHHHHHHHHHHHHHHHHHHHHHT-------